Protein AF-A0A8J1ZD26-F1 (afdb_monomer)

Radius of gyration: 36.66 Å; Cα contacts (8 Å, |Δi|>4): 81; chains: 1; bounding box: 80×103×76 Å

Nearest PDB structures (foldseek):
  8rdw-assembly1_PO  TM=9.243E-01  e=5.155E-07  Psychrobacter urativorans
  6cfj-assembly1_1U  TM=9.362E-01  e=8.923E-07  Thermus thermophilus HB8
  4ce4-assembly1_U  TM=9.324E-01  e=1.384E-06  Sus scrofa domesticus
  7of7-assembly1_R  TM=9.489E-01  e=1.723E-06  Homo sapiens
  5hcr-assembly1_1U  TM=8.792E-01  e=8.923E-07  Thermus thermophilus HB8

Sequence (199 aa):
MASSWTSSLFRPATTAASMAVSARRTFSSAITGAANNEVASAMARCVPRISPFPSMKMATSTSSSSSSSLFHASSPRFLVLPREVVFSLVKGLQGMQNHCYGNAAPRAMKHLQFAYWSRMLRHRQFRTLWISRINPAAREYGVSFSRLILGMRRANIHLDRKMLATLIESEPVSFKAVVDETKR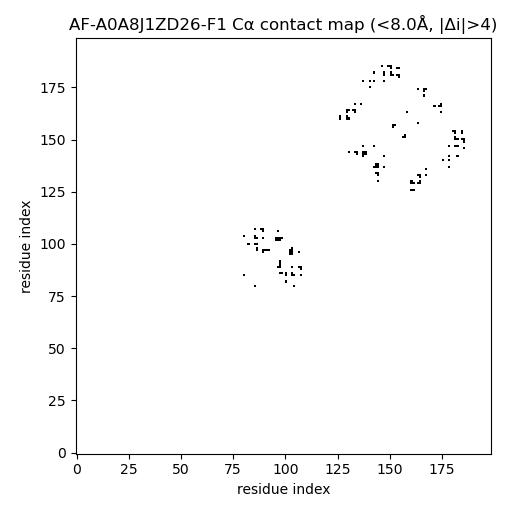LLYYPRGRVRKTSQF

Structure (mmCIF, N/CA/C/O backbone):
data_AF-A0A8J1ZD26-F1
#
_entry.id   AF-A0A8J1ZD26-F1
#
loop_
_atom_site.group_PDB
_atom_site.id
_atom_site.type_symbol
_atom_site.label_atom_id
_atom_site.label_alt_id
_atom_site.label_comp_id
_atom_site.label_asym_id
_atom_site.label_entity_id
_atom_site.label_seq_id
_atom_site.pdbx_PDB_ins_code
_atom_site.Cartn_x
_atom_site.Cartn_y
_atom_site.Cartn_z
_atom_site.occupancy
_atom_site.B_iso_or_equiv
_atom_site.auth_seq_id
_atom_site.auth_comp_id
_atom_site.auth_asym_id
_atom_site.auth_atom_id
_atom_site.pdbx_PDB_model_num
ATOM 1 N N . MET A 1 1 ? -30.536 69.053 43.143 1.00 39.41 1 MET A N 1
ATOM 2 C CA . MET A 1 1 ? -29.998 68.954 44.515 1.00 39.41 1 MET A CA 1
ATOM 3 C C . MET A 1 1 ? -28.720 68.140 44.450 1.00 39.41 1 MET A C 1
ATOM 5 O O . MET A 1 1 ? -28.796 67.051 43.909 1.00 39.41 1 MET A O 1
ATOM 9 N N . ALA A 1 2 ? -27.610 68.752 44.887 1.00 41.22 2 ALA A N 1
ATOM 10 C CA . ALA A 1 2 ? -26.341 68.191 45.380 1.00 41.22 2 ALA A CA 1
ATOM 11 C C . ALA A 1 2 ? -25.828 66.863 44.763 1.00 41.22 2 ALA A C 1
ATOM 13 O O . ALA A 1 2 ? -26.517 65.859 44.773 1.00 41.22 2 ALA A O 1
ATOM 14 N N . SER A 1 3 ? -24.589 66.717 44.307 1.00 43.28 3 SER A N 1
ATOM 15 C CA . SER A 1 3 ? -23.379 67.532 44.457 1.00 43.28 3 SER A CA 1
ATOM 16 C C . SER A 1 3 ? -22.231 66.716 43.850 1.00 43.28 3 SER A C 1
ATOM 18 O O . SER A 1 3 ? -22.166 65.535 44.168 1.00 43.28 3 SER A O 1
ATOM 20 N N . SER A 1 4 ? -21.396 67.376 43.026 1.00 39.12 4 SER A N 1
ATOM 21 C CA . SER A 1 4 ? -19.929 67.230 42.849 1.00 39.12 4 SER A CA 1
ATOM 22 C C . SER A 1 4 ? -19.337 65.804 42.697 1.00 39.12 4 SER A C 1
ATOM 24 O O . SER A 1 4 ? -19.808 64.829 43.246 1.00 39.12 4 SER A O 1
ATOM 26 N N . TRP A 1 5 ? -18.282 65.548 41.931 1.00 45.72 5 TRP A N 1
ATOM 27 C CA . TRP A 1 5 ? -16.960 66.150 42.039 1.00 45.72 5 TRP A CA 1
ATOM 28 C C . TRP A 1 5 ? -16.257 66.192 40.681 1.00 45.72 5 TRP A C 1
ATOM 30 O O . TRP A 1 5 ? -16.344 65.296 39.846 1.00 45.72 5 TRP A O 1
ATOM 40 N N . THR A 1 6 ? -15.578 67.313 40.512 1.00 54.88 6 THR A N 1
ATOM 41 C CA . THR A 1 6 ? -14.842 67.808 39.363 1.00 54.88 6 THR A CA 1
ATOM 42 C C . THR A 1 6 ? -13.482 67.141 39.192 1.00 54.88 6 THR A C 1
ATOM 44 O O . THR A 1 6 ? -12.777 66.850 40.154 1.00 54.88 6 THR A O 1
ATOM 47 N N . SER A 1 7 ? -13.102 67.017 37.926 1.00 45.44 7 SER A N 1
ATOM 48 C CA . SER A 1 7 ? -11.759 66.830 37.386 1.00 45.44 7 SER A CA 1
ATOM 49 C C . SER A 1 7 ? -10.672 67.661 38.083 1.00 45.44 7 SER A C 1
ATOM 51 O O . SER A 1 7 ? -10.865 68.845 38.337 1.00 45.44 7 SER A O 1
ATOM 53 N N . SER A 1 8 ? -9.474 67.101 38.248 1.00 43.66 8 SER A N 1
ATOM 54 C CA . SER A 1 8 ? -8.257 67.542 37.536 1.00 43.66 8 SER A CA 1
ATOM 55 C C . SER A 1 8 ? -6.993 67.027 38.226 1.00 43.66 8 SER A C 1
ATOM 57 O O . SER A 1 8 ? -6.942 66.944 39.447 1.00 43.66 8 SER A O 1
ATOM 59 N N . LEU A 1 9 ? -6.000 66.699 37.393 1.00 52.16 9 LEU A N 1
ATOM 60 C CA . LEU A 1 9 ? -4.541 66.874 37.528 1.00 52.16 9 LEU A CA 1
ATOM 61 C C . LEU A 1 9 ? -3.884 65.718 36.735 1.00 52.16 9 LEU A C 1
ATOM 63 O O . LEU A 1 9 ? -3.965 64.567 37.138 1.00 52.16 9 LEU A O 1
ATOM 67 N N . PHE A 1 10 ? -3.473 65.895 35.468 1.00 40.78 10 PHE A N 1
ATOM 68 C CA . PHE A 1 10 ? -2.218 66.553 35.034 1.00 40.78 10 PHE A CA 1
ATOM 69 C C . PHE A 1 10 ? -1.008 65.913 35.752 1.00 40.78 10 PHE A C 1
ATOM 71 O O . PHE A 1 10 ? -0.961 65.964 36.970 1.00 40.78 10 PHE A O 1
ATOM 78 N N .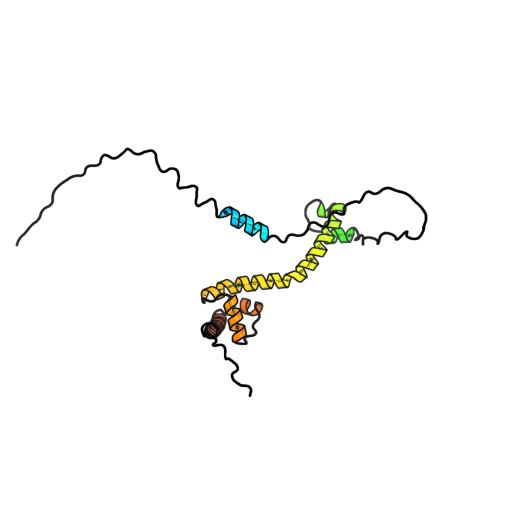 ARG A 1 11 ? 0.032 65.321 35.148 1.00 47.91 11 ARG A N 1
ATOM 79 C CA . ARG A 1 11 ? 0.531 65.090 33.773 1.00 47.91 11 ARG A CA 1
ATOM 80 C C . ARG A 1 11 ? 1.640 63.993 33.885 1.00 47.91 11 ARG A C 1
ATOM 82 O O . ARG A 1 11 ? 1.997 63.624 35.000 1.00 47.91 11 ARG A O 1
ATOM 89 N N . PRO A 1 12 ? 2.189 63.471 32.770 1.00 60.78 12 PRO A N 1
ATOM 90 C CA . PRO A 1 12 ? 3.102 62.324 32.721 1.00 60.78 12 PRO A CA 1
ATOM 91 C C . PRO A 1 12 ? 4.577 62.717 32.912 1.00 60.78 12 PRO A C 1
ATOM 93 O O . PRO A 1 12 ? 4.943 63.872 32.706 1.00 60.78 12 PRO A O 1
ATOM 96 N N . ALA A 1 13 ? 5.440 61.730 33.174 1.00 49.47 13 ALA A N 1
ATOM 97 C CA . ALA A 1 13 ? 6.868 61.822 32.877 1.00 49.47 13 ALA A CA 1
ATOM 98 C C . ALA A 1 13 ? 7.442 60.445 32.503 1.00 49.47 13 ALA A C 1
ATOM 100 O O . ALA A 1 13 ? 7.530 59.526 33.313 1.00 49.47 13 ALA A O 1
ATOM 101 N N . THR A 1 14 ? 7.839 60.325 31.241 1.00 51.88 14 THR A N 1
ATOM 102 C CA . THR A 1 14 ? 8.940 59.479 30.781 1.00 51.88 14 THR A CA 1
ATOM 103 C C . THR A 1 14 ? 10.228 59.825 31.538 1.00 51.88 14 THR A C 1
ATOM 105 O O . THR A 1 14 ? 10.438 61.001 31.834 1.00 51.88 14 THR A O 1
ATOM 108 N N . THR A 1 15 ? 11.110 58.841 31.766 1.00 48.75 15 THR A N 1
ATOM 109 C CA . THR A 1 15 ? 12.572 58.822 31.472 1.00 48.75 15 THR A CA 1
ATOM 110 C C . THR A 1 15 ? 13.340 57.964 32.496 1.00 48.75 15 THR A C 1
ATOM 112 O O . THR A 1 15 ? 13.061 58.019 33.684 1.00 48.75 15 THR A O 1
ATOM 115 N N . ALA A 1 16 ? 14.359 57.251 31.996 1.00 38.84 16 ALA A N 1
ATOM 116 C CA . ALA A 1 16 ? 15.482 56.608 32.699 1.00 38.84 16 ALA A CA 1
ATOM 117 C C . ALA A 1 16 ? 15.342 55.124 33.096 1.00 38.84 16 ALA A C 1
ATOM 119 O O . ALA A 1 16 ? 15.024 54.791 34.228 1.00 38.84 16 ALA A O 1
ATOM 120 N N . ALA A 1 17 ? 15.722 54.237 32.165 1.00 39.69 17 ALA A N 1
ATOM 121 C CA . ALA A 1 17 ? 16.675 53.147 32.431 1.00 39.69 17 ALA A CA 1
ATOM 122 C C . ALA A 1 17 ? 17.165 52.525 31.106 1.00 39.69 17 ALA A C 1
ATOM 124 O O . ALA A 1 17 ? 16.835 51.398 30.745 1.00 39.69 17 ALA A O 1
ATOM 125 N N . SER A 1 18 ? 17.966 53.293 30.363 1.00 39.62 18 SER A N 1
ATOM 126 C CA . SER A 1 18 ? 18.996 52.736 29.485 1.00 39.62 18 SER A CA 1
ATOM 127 C C . SER A 1 18 ? 20.212 52.469 30.366 1.00 39.62 18 SER A C 1
ATOM 129 O O . SER A 1 18 ? 20.766 53.432 30.883 1.00 39.62 18 SER A O 1
ATOM 131 N N . MET A 1 19 ? 20.553 51.196 30.594 1.00 43.72 19 MET A N 1
ATOM 132 C CA . MET A 1 19 ? 21.907 50.666 30.848 1.00 43.72 19 MET A CA 1
ATOM 133 C C . MET A 1 19 ? 21.814 49.228 31.382 1.00 43.72 19 MET A C 1
ATOM 135 O O . MET A 1 19 ? 21.685 49.011 32.579 1.00 43.72 19 MET A O 1
ATOM 139 N N . ALA A 1 20 ? 21.878 48.250 30.476 1.00 41.12 20 ALA A N 1
ATOM 140 C CA . ALA A 1 20 ? 22.551 46.957 30.674 1.00 41.12 20 ALA A CA 1
ATOM 141 C C . ALA A 1 20 ? 22.504 46.164 29.358 1.00 41.12 20 ALA A C 1
ATOM 143 O O . ALA A 1 20 ? 21.845 45.134 29.213 1.00 41.12 20 ALA A O 1
ATOM 144 N N . VAL A 1 21 ? 23.219 46.689 28.364 1.00 44.66 21 VAL A N 1
ATOM 145 C CA . VAL A 1 21 ? 23.805 45.862 27.310 1.00 44.66 21 VAL A CA 1
ATOM 146 C C . VAL A 1 21 ? 24.799 44.911 27.983 1.00 44.66 21 VAL A C 1
ATOM 148 O O . VAL A 1 21 ? 25.573 45.333 28.834 1.00 44.66 21 VAL A O 1
ATOM 151 N N . SER A 1 22 ? 24.796 43.654 27.536 1.00 45.12 22 SER A N 1
ATOM 152 C CA . SER A 1 22 ? 25.728 42.577 27.903 1.00 45.12 22 SER A CA 1
ATOM 153 C C . SER A 1 22 ? 25.348 41.737 29.129 1.00 45.12 22 SER A C 1
ATOM 155 O O . SER A 1 22 ? 25.905 41.898 30.204 1.00 45.12 22 SER A O 1
ATOM 157 N N . ALA A 1 23 ? 24.412 40.796 28.937 1.00 45.00 23 ALA A N 1
ATOM 158 C CA . ALA A 1 23 ? 24.532 39.398 29.394 1.00 45.00 23 ALA A CA 1
ATOM 159 C C . ALA A 1 23 ? 23.192 38.649 29.272 1.00 45.00 23 ALA A C 1
ATOM 161 O O . ALA A 1 23 ? 22.489 38.453 30.261 1.00 45.00 23 ALA A O 1
ATOM 162 N N . ARG A 1 24 ? 22.839 38.217 28.050 1.00 42.34 24 ARG A N 1
ATOM 163 C CA . ARG A 1 24 ? 22.064 36.977 27.785 1.00 42.34 24 ARG A CA 1
ATOM 164 C C . ARG A 1 24 ? 21.894 36.700 26.284 1.00 42.34 24 ARG A C 1
ATOM 166 O O . ARG A 1 24 ? 20.841 36.302 25.804 1.00 42.34 24 ARG A O 1
ATOM 173 N N . ARG A 1 25 ? 22.981 36.851 25.521 1.00 50.41 25 ARG A N 1
ATOM 174 C CA . ARG A 1 25 ? 23.164 36.152 24.238 1.00 50.41 25 ARG A CA 1
ATOM 175 C C . ARG A 1 25 ? 23.827 34.798 24.508 1.00 50.41 25 ARG A C 1
ATOM 177 O O . ARG A 1 25 ? 24.969 34.618 24.134 1.00 50.41 25 ARG A O 1
ATOM 184 N N . THR A 1 26 ? 23.142 33.873 25.179 1.00 49.94 26 THR A N 1
ATOM 185 C CA . THR A 1 26 ? 23.573 32.459 25.316 1.00 49.94 26 THR A CA 1
ATOM 186 C C . THR A 1 26 ? 22.430 31.567 25.828 1.00 49.94 26 THR A C 1
ATOM 188 O O . THR A 1 26 ? 22.622 30.755 26.719 1.00 49.94 26 THR A O 1
ATOM 191 N N . PHE A 1 27 ? 21.209 31.695 25.300 1.00 38.19 27 PHE A N 1
ATOM 192 C CA . PHE A 1 27 ? 20.152 30.701 25.586 1.00 38.19 27 PHE A CA 1
ATOM 193 C C . PHE A 1 27 ? 19.223 30.426 24.392 1.00 38.19 27 PHE A C 1
ATOM 195 O O . PHE A 1 27 ? 18.102 29.963 24.556 1.00 38.19 27 PHE A O 1
ATOM 202 N N . SER A 1 28 ? 19.704 30.698 23.171 1.00 40.34 28 SER A N 1
ATOM 203 C CA . SER A 1 28 ? 18.942 30.530 21.922 1.00 40.34 28 SER A CA 1
ATOM 204 C C . SER A 1 28 ? 19.579 29.544 20.926 1.00 40.34 28 SER A C 1
ATOM 206 O O . SER A 1 28 ? 19.233 29.564 19.749 1.00 40.34 28 SER A O 1
ATOM 208 N N . SER A 1 29 ? 20.498 28.673 21.358 1.00 40.34 29 SER A N 1
ATOM 209 C CA . SER A 1 29 ? 21.143 27.684 20.469 1.00 40.34 29 SER A CA 1
ATOM 210 C C . SER A 1 29 ? 21.094 26.230 20.959 1.00 40.34 29 SER A C 1
ATOM 212 O O . SER A 1 29 ? 21.614 25.354 20.276 1.00 40.34 29 SER A O 1
ATOM 214 N N . ALA A 1 30 ? 20.439 25.933 22.088 1.00 44.25 30 ALA A N 1
ATOM 215 C CA . ALA A 1 30 ? 20.473 24.594 22.693 1.00 44.25 30 ALA A CA 1
ATOM 216 C C . ALA A 1 30 ? 19.212 23.728 22.481 1.00 44.25 30 ALA A C 1
ATOM 218 O O . ALA A 1 30 ? 19.231 22.556 22.837 1.00 44.25 30 ALA A O 1
ATOM 219 N N . ILE A 1 31 ? 18.126 24.250 21.891 1.00 43.59 31 ILE A N 1
ATOM 220 C CA . ILE A 1 31 ? 16.856 23.494 21.753 1.00 43.59 31 ILE A CA 1
ATOM 221 C C . ILE A 1 31 ? 16.534 23.119 20.292 1.00 43.59 31 ILE A C 1
ATOM 223 O O . ILE A 1 31 ? 15.816 22.155 20.046 1.00 43.59 31 ILE A O 1
ATOM 227 N N . THR A 1 32 ? 17.159 23.760 19.300 1.00 47.78 32 THR A N 1
ATOM 228 C CA . THR A 1 32 ? 16.908 23.479 17.867 1.00 47.78 32 THR A CA 1
ATOM 229 C C . THR A 1 32 ? 17.956 22.562 17.213 1.00 47.78 32 THR A C 1
ATOM 231 O O . THR A 1 32 ? 17.955 22.396 15.997 1.00 47.78 32 THR A O 1
ATOM 234 N N . GLY A 1 33 ? 18.865 21.963 17.996 1.00 41.34 33 GLY A N 1
ATOM 235 C CA . GLY A 1 33 ? 19.955 21.110 17.488 1.00 41.34 33 GLY A CA 1
ATOM 236 C C . GLY A 1 33 ? 19.743 19.597 17.631 1.00 41.34 33 GLY A C 1
ATOM 237 O O . GLY A 1 33 ? 20.384 18.824 16.926 1.00 41.34 33 GLY A O 1
ATOM 238 N N . ALA A 1 34 ? 18.842 19.151 18.513 1.00 41.69 34 ALA A N 1
ATOM 239 C CA . ALA A 1 34 ? 18.699 17.726 18.838 1.00 41.69 34 ALA A CA 1
ATOM 240 C C . ALA A 1 34 ? 17.637 16.991 17.994 1.00 41.69 34 ALA A C 1
ATOM 242 O O . ALA A 1 34 ? 17.753 15.790 17.771 1.00 41.69 34 ALA A O 1
ATOM 243 N N . ALA A 1 35 ? 16.630 17.696 17.470 1.00 44.53 35 ALA A N 1
ATOM 244 C CA . ALA A 1 35 ? 15.483 17.058 16.813 1.00 44.53 35 ALA 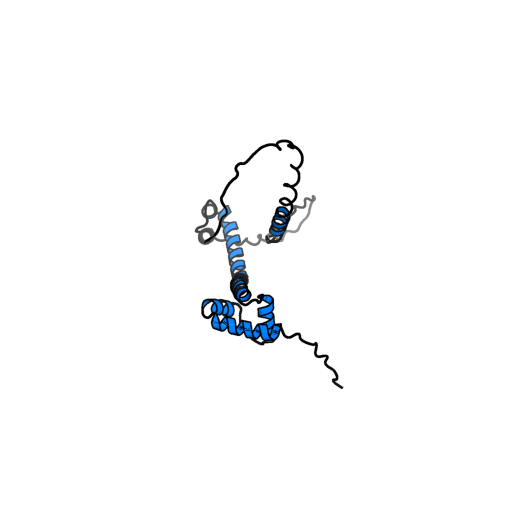A CA 1
ATOM 245 C C . ALA A 1 35 ? 15.727 16.646 15.345 1.00 44.53 35 ALA A C 1
ATOM 247 O O . ALA A 1 35 ? 15.038 15.769 14.831 1.00 44.53 35 ALA A O 1
ATOM 248 N N . ASN A 1 36 ? 16.721 17.222 14.659 1.00 52.56 36 ASN A N 1
ATOM 249 C CA . ASN A 1 36 ? 16.931 16.962 13.226 1.00 52.56 36 ASN A CA 1
ATOM 250 C C . ASN A 1 36 ? 17.804 15.724 12.951 1.00 52.56 36 ASN A C 1
ATOM 252 O O . ASN A 1 36 ? 17.671 15.087 11.904 1.00 52.56 36 ASN A O 1
ATOM 256 N N . ASN A 1 37 ? 18.641 15.322 13.910 1.00 53.47 37 ASN A N 1
ATOM 257 C CA . ASN A 1 37 ? 19.545 14.180 13.747 1.00 53.47 37 ASN A CA 1
ATOM 258 C C . ASN A 1 37 ? 18.837 12.835 13.991 1.00 53.47 37 ASN A C 1
ATOM 260 O O . ASN A 1 37 ? 19.206 11.823 13.392 1.00 53.47 37 ASN A O 1
ATOM 264 N N . GLU A 1 38 ? 17.773 12.816 14.800 1.00 49.22 38 GLU A N 1
ATOM 265 C CA . GLU A 1 38 ? 16.972 11.606 15.022 1.00 49.22 38 GLU A CA 1
ATOM 266 C C . GLU A 1 38 ? 16.047 11.288 13.846 1.00 49.22 38 GLU A C 1
ATOM 268 O O . GLU A 1 38 ? 15.920 10.123 13.474 1.00 49.22 38 GLU A O 1
ATOM 273 N N . VAL A 1 39 ? 15.468 12.302 13.193 1.00 52.62 39 VAL A N 1
ATOM 274 C CA . VAL A 1 39 ? 14.626 12.106 11.999 1.00 52.62 39 VAL A CA 1
ATOM 275 C C . VAL A 1 39 ? 15.476 11.660 10.802 1.00 52.62 39 VAL A C 1
ATOM 277 O O . VAL A 1 39 ? 15.076 10.745 10.079 1.00 52.62 39 VAL A O 1
ATOM 280 N N . ALA A 1 40 ? 16.694 12.198 10.647 1.00 49.16 40 ALA A N 1
ATOM 281 C CA . ALA A 1 40 ? 17.661 11.725 9.651 1.00 49.16 40 ALA A CA 1
ATOM 282 C C . ALA A 1 40 ? 18.119 10.272 9.921 1.00 49.16 40 ALA A C 1
ATOM 284 O O . ALA A 1 40 ? 18.180 9.450 9.003 1.00 49.16 40 ALA A O 1
ATOM 285 N N . SER A 1 41 ? 18.353 9.916 11.191 1.00 51.19 41 SER A N 1
ATOM 286 C CA . SER A 1 41 ? 18.708 8.552 11.623 1.00 51.19 41 SER A CA 1
ATOM 287 C C . SER A 1 41 ? 17.535 7.557 11.537 1.00 51.19 41 SER A C 1
ATOM 289 O O . SER A 1 41 ? 17.735 6.355 11.324 1.00 51.19 41 SER A O 1
ATOM 291 N N . ALA A 1 42 ? 16.293 8.025 11.671 1.00 51.03 42 ALA A N 1
ATOM 292 C CA . ALA A 1 42 ? 15.084 7.223 11.485 1.00 51.03 42 ALA A CA 1
ATOM 293 C C . ALA A 1 42 ? 14.771 6.995 9.995 1.00 51.03 42 ALA A C 1
ATOM 295 O O . ALA A 1 42 ? 14.411 5.882 9.609 1.00 51.03 42 ALA A O 1
ATOM 296 N N . MET A 1 43 ? 14.994 7.993 9.132 1.00 49.94 43 MET A N 1
ATOM 297 C CA . MET A 1 43 ? 14.858 7.842 7.676 1.00 49.94 43 MET A CA 1
ATOM 298 C C . MET A 1 43 ? 15.913 6.897 7.082 1.00 49.94 43 MET A C 1
ATOM 300 O O . MET A 1 43 ? 15.584 6.099 6.203 1.00 49.94 43 MET A O 1
ATOM 304 N N . ALA A 1 44 ? 17.137 6.879 7.622 1.00 47.25 44 ALA A N 1
ATOM 305 C CA . ALA A 1 44 ? 18.178 5.924 7.226 1.00 47.25 44 ALA A CA 1
ATOM 306 C C . ALA A 1 44 ? 17.835 4.453 7.557 1.00 47.25 44 ALA A C 1
ATOM 308 O O . ALA A 1 44 ? 18.405 3.535 6.965 1.00 47.25 44 ALA A O 1
ATOM 309 N N . ARG A 1 45 ? 16.884 4.211 8.472 1.00 50.00 45 ARG A N 1
ATOM 310 C CA . ARG A 1 45 ? 16.418 2.870 8.872 1.00 50.00 45 ARG A CA 1
ATOM 311 C C . ARG A 1 45 ? 15.191 2.373 8.096 1.00 50.00 45 ARG A C 1
ATOM 313 O O . ARG A 1 45 ? 14.876 1.190 8.181 1.00 50.00 45 ARG A O 1
ATOM 320 N N . CYS A 1 46 ? 14.540 3.235 7.310 1.00 45.34 46 CYS A N 1
ATOM 321 C CA . CYS A 1 46 ? 13.322 2.905 6.556 1.00 45.34 46 CYS A CA 1
ATOM 322 C C . CYS A 1 46 ? 13.533 2.744 5.041 1.00 45.34 46 CYS A C 1
ATOM 324 O O . CYS A 1 46 ? 12.595 2.369 4.335 1.00 45.34 46 CYS A O 1
ATOM 326 N N . VAL A 1 47 ? 14.742 2.976 4.522 1.00 44.34 47 VAL A N 1
ATOM 327 C CA . VAL A 1 47 ? 15.074 2.579 3.147 1.00 44.34 47 VAL A CA 1
ATOM 328 C C . VAL A 1 47 ? 15.266 1.060 3.142 1.00 44.34 47 VAL A C 1
ATOM 330 O O . VAL A 1 47 ? 16.084 0.565 3.921 1.00 44.34 47 VAL A O 1
ATOM 333 N N . PRO A 1 48 ? 14.559 0.282 2.298 1.00 45.06 48 PRO A N 1
ATOM 334 C CA . PRO A 1 48 ? 14.910 -1.118 2.119 1.00 45.06 48 PRO A CA 1
ATOM 335 C C . PRO A 1 48 ? 16.367 -1.161 1.658 1.00 45.06 48 PRO A C 1
ATOM 337 O O . PRO A 1 48 ? 16.689 -0.692 0.566 1.00 45.06 48 PRO A O 1
ATOM 340 N N . ARG A 1 49 ? 17.254 -1.685 2.512 1.00 42.25 49 ARG A N 1
ATOM 341 C CA . ARG A 1 49 ? 18.645 -1.976 2.169 1.00 42.25 49 ARG A CA 1
ATOM 342 C C . ARG A 1 49 ? 18.613 -3.069 1.105 1.00 42.25 49 ARG A C 1
ATOM 344 O O . ARG A 1 49 ? 18.684 -4.252 1.417 1.00 42.25 49 ARG A O 1
ATOM 351 N N . ILE A 1 50 ? 18.432 -2.668 -0.149 1.00 45.28 50 ILE A N 1
ATOM 352 C CA . ILE A 1 50 ? 18.729 -3.500 -1.306 1.00 45.28 50 ILE A CA 1
ATOM 353 C C . ILE A 1 50 ? 20.219 -3.775 -1.162 1.00 45.28 50 ILE A C 1
ATOM 355 O O . ILE A 1 50 ? 21.036 -2.863 -1.292 1.00 45.28 50 ILE A O 1
ATOM 359 N N . SER A 1 51 ? 20.559 -4.997 -0.766 1.00 42.00 51 SER A N 1
ATOM 360 C CA . SER A 1 51 ? 21.940 -5.443 -0.737 1.00 42.00 51 SER A CA 1
ATOM 361 C C . SER A 1 51 ? 22.549 -5.143 -2.109 1.00 42.00 51 SER A C 1
ATOM 363 O O . SER A 1 51 ? 21.950 -5.513 -3.126 1.00 42.00 51 SER A O 1
ATOM 365 N N . PRO A 1 52 ? 23.703 -4.457 -2.193 1.00 51.28 52 PRO A N 1
ATOM 366 C CA . PRO A 1 52 ? 24.468 -4.511 -3.424 1.00 51.28 52 PRO A CA 1
ATOM 367 C C . PRO A 1 52 ? 24.731 -5.992 -3.703 1.00 51.28 52 PRO A C 1
ATOM 369 O O . PRO A 1 52 ? 25.080 -6.748 -2.791 1.00 51.28 52 PRO A O 1
ATOM 372 N N . PHE A 1 53 ? 24.471 -6.413 -4.942 1.00 55.75 53 PHE A N 1
ATOM 373 C CA . PHE A 1 53 ? 24.814 -7.750 -5.415 1.00 55.75 53 PHE A CA 1
ATOM 374 C C . PHE A 1 53 ? 26.236 -8.100 -4.948 1.00 55.75 53 PHE A C 1
ATOM 376 O O . PHE A 1 53 ? 27.107 -7.224 -4.993 1.00 55.75 53 PHE A O 1
ATOM 383 N N . PRO A 1 54 ? 26.485 -9.332 -4.471 1.00 40.34 54 PRO A N 1
ATOM 384 C CA . PRO A 1 54 ? 27.807 -9.709 -3.998 1.00 40.34 54 PRO A CA 1
ATOM 385 C C . PRO A 1 54 ? 28.827 -9.492 -5.121 1.00 40.34 54 PRO A C 1
ATOM 387 O O . PRO A 1 54 ? 28.732 -10.094 -6.188 1.00 40.34 54 PRO A O 1
ATOM 390 N N . SER A 1 55 ? 29.787 -8.599 -4.873 1.00 38.06 55 SER A N 1
ATOM 391 C CA . SER A 1 55 ? 30.970 -8.434 -5.714 1.00 38.06 55 SER A CA 1
ATOM 392 C C . SER A 1 55 ? 31.751 -9.747 -5.675 1.00 38.06 55 SER A C 1
ATOM 394 O O . SER A 1 55 ? 32.239 -10.146 -4.613 1.00 38.06 55 SER A O 1
ATOM 396 N N . MET A 1 56 ? 31.806 -10.451 -6.809 1.00 37.78 56 MET A N 1
ATOM 397 C CA . MET A 1 56 ? 32.656 -11.627 -6.987 1.00 37.78 56 MET A CA 1
ATOM 398 C C . MET A 1 56 ? 34.105 -11.208 -6.739 1.00 37.78 56 MET A C 1
ATOM 400 O O . MET A 1 56 ? 34.713 -10.509 -7.546 1.00 37.78 56 MET A O 1
ATOM 404 N N . LYS A 1 57 ? 34.660 -11.634 -5.603 1.00 41.97 57 LYS A N 1
ATOM 405 C CA . LYS A 1 57 ? 36.093 -11.541 -5.334 1.00 41.97 57 LYS A CA 1
ATOM 406 C C . LYS A 1 57 ? 36.805 -12.492 -6.296 1.00 41.97 57 LYS A C 1
ATOM 408 O O . LYS A 1 57 ? 36.609 -13.700 -6.213 1.00 41.97 57 LYS A O 1
ATOM 413 N N . MET A 1 58 ? 37.611 -11.947 -7.204 1.00 36.34 58 MET A N 1
ATOM 414 C CA . MET A 1 58 ? 38.553 -12.733 -7.999 1.00 36.34 58 MET A CA 1
ATOM 415 C C . MET A 1 58 ? 39.650 -13.235 -7.057 1.00 36.34 58 MET A C 1
ATOM 417 O O . MET A 1 58 ? 40.415 -12.437 -6.518 1.00 36.34 58 MET A O 1
ATOM 421 N N . ALA A 1 59 ? 39.701 -14.543 -6.814 1.00 40.75 59 ALA A N 1
ATOM 422 C CA . ALA A 1 59 ? 40.830 -15.169 -6.143 1.00 40.75 59 ALA A CA 1
ATOM 423 C C . ALA A 1 59 ? 41.951 -15.376 -7.171 1.00 40.75 59 ALA A C 1
ATOM 425 O O . ALA A 1 59 ? 41.771 -16.088 -8.156 1.00 40.75 59 ALA A O 1
ATOM 426 N N . THR A 1 60 ? 43.099 -14.739 -6.955 1.00 43.44 60 THR A N 1
ATOM 427 C CA . THR A 1 60 ? 44.337 -15.045 -7.676 1.00 43.44 60 THR A CA 1
ATOM 428 C C . THR A 1 60 ? 45.092 -16.138 -6.931 1.00 43.44 60 THR A C 1
ATOM 430 O O . THR A 1 60 ? 45.569 -15.908 -5.821 1.00 43.44 60 THR A O 1
ATOM 433 N N . SER A 1 61 ? 45.243 -17.301 -7.561 1.00 37.47 61 SER A N 1
ATOM 434 C CA . SER A 1 61 ? 46.245 -18.304 -7.198 1.00 37.47 61 SER A CA 1
ATOM 435 C C . SER A 1 61 ? 46.786 -18.977 -8.464 1.00 37.47 61 SER A C 1
ATOM 437 O O . SER A 1 61 ? 46.055 -19.668 -9.170 1.00 37.47 61 SER A O 1
ATOM 439 N N . THR A 1 62 ? 48.070 -18.754 -8.739 1.00 44.16 62 THR A N 1
ATOM 440 C CA . THR A 1 62 ? 48.999 -19.613 -9.501 1.00 44.16 62 THR A CA 1
ATOM 441 C C . THR A 1 62 ? 49.055 -21.004 -8.828 1.00 44.16 62 THR A C 1
ATOM 443 O O . THR A 1 62 ? 49.025 -21.062 -7.606 1.00 44.16 62 THR A O 1
ATOM 446 N N . SER A 1 63 ? 49.107 -22.174 -9.481 1.00 43.22 63 SER A N 1
ATOM 447 C CA . SER A 1 63 ? 49.892 -22.610 -10.650 1.00 43.22 63 SER A CA 1
ATOM 448 C C . SER A 1 63 ? 49.430 -24.001 -11.181 1.00 43.22 63 SER A C 1
ATOM 450 O O . SER A 1 63 ? 48.875 -24.785 -10.420 1.00 43.22 63 SER A O 1
ATOM 452 N N . SER A 1 64 ? 49.650 -24.231 -12.493 1.00 44.75 64 SER A N 1
ATOM 453 C CA . SER A 1 64 ? 49.902 -25.465 -13.306 1.00 44.75 64 SER A CA 1
ATOM 454 C C . SER A 1 64 ? 49.661 -26.882 -12.742 1.00 44.75 64 SER A C 1
ATOM 456 O O . SER A 1 64 ? 50.019 -27.141 -11.605 1.00 44.75 64 SER A O 1
ATOM 458 N N . SER A 1 65 ? 49.305 -27.950 -13.473 1.00 43.38 65 SER A N 1
ATOM 459 C CA . SER A 1 65 ? 48.841 -28.267 -14.842 1.00 43.38 65 SER A CA 1
ATOM 460 C C . SER A 1 65 ? 48.599 -29.795 -14.864 1.00 43.38 65 SER A C 1
ATOM 462 O O . SER A 1 65 ? 49.462 -30.514 -14.365 1.00 43.38 65 SER A O 1
ATOM 464 N N . SER A 1 66 ? 47.506 -30.297 -15.467 1.00 39.50 66 SER A N 1
ATOM 465 C CA . SER A 1 66 ? 47.453 -31.461 -16.398 1.00 39.50 66 SER A CA 1
ATOM 466 C C . SER A 1 66 ? 46.070 -32.138 -16.465 1.00 39.50 66 SER A C 1
ATOM 468 O O . SER A 1 66 ? 45.612 -32.762 -15.517 1.00 39.50 66 SER A O 1
ATOM 470 N N . SER A 1 67 ? 45.485 -32.054 -17.664 1.00 41.44 67 SER A N 1
ATOM 471 C CA . SER A 1 67 ? 44.635 -33.044 -18.348 1.00 41.44 67 SER A CA 1
ATOM 472 C C . SER A 1 67 ? 43.312 -33.505 -17.723 1.00 41.44 67 SER A C 1
ATOM 474 O O . SER A 1 67 ? 43.243 -34.469 -16.972 1.00 41.44 67 SER A O 1
ATOM 476 N N . SER A 1 68 ? 42.212 -32.943 -18.227 1.00 43.22 68 SER A N 1
ATOM 477 C CA . SER A 1 68 ? 41.087 -33.745 -18.738 1.00 43.22 68 SER A CA 1
ATOM 478 C C . SER A 1 68 ? 40.175 -32.868 -19.595 1.00 43.22 68 SER A C 1
ATOM 480 O O . SER A 1 68 ? 39.418 -32.021 -19.125 1.00 43.22 68 SER A O 1
ATOM 482 N N . SER A 1 69 ? 40.270 -33.070 -20.906 1.00 49.66 69 SER A N 1
ATOM 483 C CA . SER A 1 69 ? 39.191 -32.778 -21.838 1.00 49.66 69 SER A CA 1
ATOM 484 C C . SER A 1 69 ? 37.924 -33.467 -21.337 1.00 49.66 69 SER A C 1
ATOM 486 O O . SER A 1 69 ? 37.948 -34.687 -21.222 1.00 49.66 69 SER A O 1
ATOM 488 N N . LEU A 1 70 ? 36.873 -32.702 -21.023 1.00 42.50 70 LEU A N 1
ATOM 489 C CA . LEU A 1 70 ? 35.451 -33.054 -21.195 1.00 42.50 70 LEU A CA 1
ATOM 490 C C . LEU A 1 70 ? 34.510 -32.043 -20.511 1.00 42.50 70 LEU A C 1
ATOM 492 O O . LEU A 1 70 ? 33.532 -32.446 -19.918 1.00 42.50 70 LEU A O 1
ATOM 496 N N . PHE A 1 71 ? 34.723 -30.728 -20.622 1.00 42.66 71 PHE A N 1
ATOM 497 C CA . PHE A 1 71 ? 33.630 -29.763 -20.410 1.00 42.66 71 PHE A CA 1
ATOM 498 C C . PHE A 1 71 ? 33.869 -28.494 -21.239 1.00 42.66 71 PHE A C 1
ATOM 500 O O . PHE A 1 71 ? 34.077 -27.414 -20.700 1.00 42.66 71 PHE A O 1
ATOM 507 N N . HIS A 1 72 ? 33.722 -28.579 -22.568 1.00 52.56 72 HIS A N 1
ATOM 508 C CA . HIS A 1 72 ? 33.109 -27.453 -23.288 1.00 52.56 72 HIS A CA 1
ATOM 509 C C . HIS A 1 72 ? 31.612 -27.467 -22.952 1.00 52.56 72 HIS A C 1
ATOM 511 O O . HIS A 1 72 ? 30.756 -27.680 -23.808 1.00 52.56 72 HIS A O 1
ATOM 517 N N . ALA A 1 73 ? 31.291 -27.288 -21.668 1.00 50.56 73 ALA A N 1
ATOM 518 C CA . ALA A 1 73 ? 29.975 -26.837 -21.284 1.00 50.56 73 ALA A CA 1
ATOM 519 C C . ALA A 1 73 ? 29.873 -25.454 -21.914 1.00 50.56 73 ALA A C 1
ATOM 521 O O . ALA A 1 73 ? 30.490 -24.495 -21.448 1.00 50.56 73 ALA A O 1
ATOM 522 N N . SER A 1 74 ? 29.189 -25.381 -23.053 1.00 49.72 74 SER A N 1
ATOM 523 C CA . SER A 1 74 ? 28.758 -24.123 -23.631 1.00 49.72 74 SER A CA 1
ATOM 524 C C . SER A 1 74 ? 28.080 -23.400 -22.479 1.00 49.72 74 SER A C 1
ATOM 526 O O . SER A 1 74 ? 27.043 -23.870 -22.007 1.00 49.72 74 SER A O 1
ATOM 528 N N . SER A 1 75 ? 28.736 -22.354 -21.955 1.00 54.78 75 SER A N 1
ATOM 529 C CA . SER A 1 75 ? 28.215 -21.536 -20.859 1.00 54.78 75 SER A CA 1
ATOM 530 C C . SER A 1 75 ? 26.730 -21.343 -21.135 1.00 54.78 75 SER A C 1
ATOM 532 O O . SER A 1 75 ? 26.423 -20.983 -22.282 1.00 54.78 75 SER A O 1
ATOM 534 N N . PRO A 1 76 ? 25.825 -21.721 -20.201 1.00 54.84 76 PRO A N 1
ATOM 535 C CA . PRO A 1 76 ? 24.401 -21.814 -20.491 1.00 54.84 76 PRO A CA 1
ATOM 536 C C . PRO A 1 76 ? 24.047 -20.519 -21.177 1.00 54.84 76 PRO A C 1
ATOM 538 O O . PRO A 1 76 ? 24.315 -19.468 -20.594 1.00 54.84 76 PRO A O 1
ATOM 541 N N . ARG A 1 77 ? 23.613 -20.602 -22.447 1.00 52.84 77 ARG A N 1
ATOM 542 C CA . ARG A 1 77 ? 23.358 -19.420 -23.271 1.00 52.84 77 ARG A CA 1
ATOM 543 C C . ARG A 1 77 ? 22.486 -18.539 -22.403 1.00 52.84 77 ARG A C 1
ATOM 545 O O . ARG A 1 77 ? 21.317 -18.870 -22.202 1.00 52.84 77 ARG A O 1
ATOM 552 N N . PHE A 1 78 ? 23.080 -17.495 -21.817 1.00 57.47 78 PHE A N 1
ATOM 553 C CA . PHE A 1 78 ? 22.347 -16.470 -21.096 1.00 57.47 78 PHE A CA 1
ATOM 554 C C . PHE A 1 78 ? 21.241 -16.147 -22.070 1.00 57.47 78 PHE A C 1
ATOM 556 O O . PHE A 1 78 ? 21.595 -15.865 -23.209 1.00 57.47 78 PHE A O 1
ATOM 563 N N . LEU A 1 79 ? 19.970 -16.375 -21.726 1.00 58.56 79 LEU A N 1
ATOM 564 C CA . LEU A 1 79 ? 18.881 -16.248 -22.690 1.00 58.56 79 LEU A CA 1
ATOM 565 C C . LEU A 1 79 ? 18.990 -14.842 -23.282 1.00 58.56 79 LEU A C 1
ATOM 567 O O . LEU A 1 79 ? 18.607 -13.862 -22.640 1.00 58.56 79 LEU A O 1
ATOM 571 N N . VAL A 1 80 ? 19.638 -14.737 -24.445 1.00 71.69 80 VAL A N 1
ATOM 572 C CA . VAL A 1 80 ? 19.946 -13.464 -25.071 1.00 71.69 80 VAL A CA 1
ATOM 573 C C . VAL A 1 80 ? 18.616 -13.095 -25.666 1.00 71.69 80 VAL A C 1
ATOM 575 O O . VAL A 1 80 ? 18.206 -13.653 -26.682 1.00 71.69 80 VAL A O 1
ATOM 578 N N . LEU A 1 81 ? 17.884 -12.247 -24.946 1.00 81.12 81 LEU A N 1
ATOM 579 C CA . LEU A 1 81 ? 16.608 -11.754 -25.424 1.00 81.12 81 LEU A CA 1
ATOM 580 C C . LEU A 1 81 ? 16.848 -11.154 -26.812 1.00 81.12 81 LEU A C 1
ATOM 582 O O . LEU A 1 81 ? 17.785 -10.366 -26.974 1.00 81.12 81 LEU A O 1
ATOM 586 N N . PRO A 1 82 ? 16.045 -11.527 -27.818 1.00 90.81 82 PRO A N 1
ATOM 587 C CA . PRO A 1 82 ? 16.234 -10.992 -29.151 1.00 90.81 82 PRO A CA 1
ATOM 588 C C . PRO A 1 82 ? 16.107 -9.469 -29.106 1.00 90.81 82 PRO A C 1
ATOM 590 O O . PRO A 1 82 ? 15.290 -8.913 -28.364 1.00 90.81 82 PRO A O 1
ATOM 593 N N . ARG A 1 83 ? 16.942 -8.790 -29.898 1.00 92.00 83 ARG A N 1
ATOM 594 C CA . ARG A 1 83 ? 17.084 -7.326 -29.906 1.00 92.00 83 ARG A CA 1
ATOM 595 C C . ARG A 1 83 ? 15.736 -6.608 -29.998 1.00 92.00 83 ARG A C 1
ATOM 597 O O . ARG A 1 83 ? 15.500 -5.649 -29.270 1.00 92.00 83 ARG A O 1
ATOM 604 N N . GLU A 1 84 ? 14.848 -7.106 -30.847 1.00 94.56 84 GLU A N 1
ATOM 605 C CA . GLU A 1 84 ? 13.498 -6.575 -31.049 1.00 94.56 84 GLU A CA 1
ATOM 606 C C . GLU A 1 84 ? 12.643 -6.645 -29.777 1.00 94.56 84 GLU A C 1
ATOM 608 O O . GLU A 1 84 ? 11.984 -5.669 -29.421 1.00 94.56 84 GLU A O 1
ATOM 613 N N . VAL A 1 85 ? 12.714 -7.757 -29.038 1.00 94.19 85 VAL A N 1
ATOM 614 C CA . VAL A 1 85 ? 12.004 -7.933 -27.761 1.00 94.19 85 VAL A CA 1
ATOM 615 C C . VAL A 1 85 ? 12.585 -7.021 -26.685 1.00 94.19 85 VAL A C 1
ATOM 617 O O . VAL A 1 85 ? 11.845 -6.444 -25.894 1.00 94.19 85 VAL A O 1
ATOM 620 N N . VAL A 1 86 ? 13.903 -6.826 -26.656 1.00 94.75 86 VAL A N 1
ATOM 621 C CA . VAL A 1 86 ? 14.520 -5.890 -25.704 1.00 94.75 86 VAL A CA 1
ATOM 622 C C . VAL A 1 86 ? 14.036 -4.461 -25.954 1.00 94.75 86 VAL A C 1
ATOM 624 O O . VAL A 1 86 ? 13.623 -3.784 -25.012 1.00 94.75 86 VAL A O 1
ATOM 627 N N . PHE A 1 87 ? 14.028 -4.003 -27.207 1.00 95.56 87 PHE A N 1
ATOM 628 C CA . PHE A 1 87 ? 13.546 -2.659 -27.528 1.00 95.56 87 PHE A CA 1
ATOM 629 C C . PHE A 1 87 ? 12.031 -2.508 -27.360 1.00 95.56 87 PHE A C 1
ATOM 631 O O . PHE A 1 87 ? 11.586 -1.422 -26.990 1.00 95.56 87 PHE A O 1
ATOM 638 N N . SER A 1 88 ? 11.235 -3.567 -27.546 1.00 95.75 88 SER A N 1
ATOM 639 C CA . SER A 1 88 ? 9.794 -3.514 -27.268 1.00 95.75 88 SER A CA 1
ATOM 640 C C . SER A 1 88 ? 9.503 -3.373 -25.770 1.00 95.75 88 SER A C 1
ATOM 642 O O . SER A 1 88 ? 8.671 -2.551 -25.388 1.00 95.75 88 SER A O 1
ATOM 644 N N . LEU A 1 89 ? 10.242 -4.090 -24.914 1.00 94.88 89 LEU A N 1
ATOM 645 C CA . LEU A 1 89 ? 10.126 -4.006 -23.452 1.00 94.88 89 LEU A CA 1
ATOM 646 C C . LEU A 1 89 ? 10.571 -2.652 -22.889 1.00 94.88 89 LEU A C 1
ATOM 648 O O . LEU A 1 89 ? 10.086 -2.218 -21.846 1.00 94.88 89 LEU A O 1
ATOM 652 N N . VAL A 1 90 ? 11.526 -2.011 -23.557 1.00 96.31 90 VAL A N 1
ATOM 653 C CA . VAL A 1 90 ? 12.150 -0.757 -23.116 1.00 96.31 90 VAL A CA 1
ATOM 654 C C . VAL A 1 90 ? 11.552 0.469 -23.825 1.00 96.31 90 VAL A C 1
ATOM 656 O O . VAL A 1 90 ? 11.915 1.617 -23.547 1.00 96.31 90 VAL A O 1
ATOM 659 N N . LYS A 1 91 ? 10.577 0.252 -24.711 1.00 94.50 91 LYS A N 1
ATOM 660 C CA . LYS A 1 91 ? 9.870 1.318 -25.418 1.00 94.50 91 LYS A CA 1
ATOM 661 C C . LYS A 1 91 ? 9.240 2.288 -24.411 1.00 94.50 91 LYS A C 1
ATOM 663 O O . LYS A 1 91 ? 8.462 1.891 -23.550 1.00 94.50 91 LYS A O 1
ATOM 668 N N . GLY A 1 92 ? 9.598 3.569 -24.518 1.00 94.50 92 GLY A N 1
ATOM 669 C CA . GLY A 1 92 ? 9.130 4.634 -23.622 1.00 94.50 92 GLY A CA 1
ATOM 670 C C . GLY A 1 92 ? 10.070 4.980 -22.461 1.00 94.50 92 GLY A C 1
ATOM 671 O O . GLY A 1 92 ? 9.838 5.983 -21.785 1.00 94.50 92 GLY A O 1
ATOM 672 N N . LEU A 1 93 ? 11.158 4.225 -22.243 1.00 95.00 93 LEU A N 1
ATOM 673 C CA . LEU A 1 93 ? 12.246 4.716 -21.391 1.00 95.00 93 LEU A CA 1
ATOM 674 C C . LEU A 1 93 ? 12.936 5.916 -22.043 1.00 95.00 93 LEU A C 1
ATOM 676 O O . LEU A 1 93 ? 12.855 6.103 -23.251 1.00 95.00 93 LEU A O 1
ATOM 680 N N . GLN A 1 94 ? 13.604 6.730 -21.233 1.00 94.06 94 GLN A N 1
ATOM 681 C CA . GLN A 1 94 ? 14.243 7.969 -21.673 1.00 94.06 94 GLN A CA 1
ATOM 682 C C . GLN A 1 94 ? 15.759 7.788 -21.855 1.00 94.06 94 GLN A C 1
ATOM 684 O O . GLN A 1 94 ? 16.387 6.953 -21.192 1.00 94.06 94 GLN A O 1
ATOM 689 N N . GLY A 1 95 ? 16.352 8.598 -22.735 1.00 94.75 95 GLY A N 1
ATOM 690 C CA . GLY A 1 95 ? 17.794 8.617 -23.002 1.00 94.75 95 GLY A CA 1
ATOM 691 C C . GLY A 1 95 ? 18.326 7.323 -23.628 1.00 94.75 95 GLY A C 1
ATOM 692 O O . GLY A 1 95 ? 17.607 6.587 -24.290 1.00 94.75 95 GLY A O 1
ATOM 693 N N . MET A 1 96 ? 19.597 6.997 -23.380 1.00 94.31 96 MET A N 1
ATOM 694 C CA . MET A 1 96 ? 20.295 5.878 -24.043 1.00 94.31 96 MET A CA 1
ATOM 695 C C . MET A 1 96 ? 19.721 4.484 -23.735 1.00 94.31 96 MET A C 1
ATOM 697 O O . MET A 1 96 ? 20.111 3.504 -24.364 1.00 94.31 96 MET A O 1
ATOM 701 N N . GLN A 1 97 ? 18.807 4.369 -22.769 1.00 93.31 97 GLN A N 1
ATOM 702 C CA . GLN A 1 97 ? 18.208 3.096 -22.365 1.00 93.31 97 GLN A CA 1
ATOM 703 C C . GLN A 1 97 ? 17.283 2.529 -23.446 1.00 93.31 97 GLN A C 1
ATOM 705 O O . GLN A 1 97 ? 17.172 1.316 -23.544 1.00 93.31 97 GLN A O 1
ATOM 710 N N . ASN A 1 98 ? 16.661 3.378 -24.269 1.00 92.25 98 ASN A N 1
ATOM 711 C CA . ASN A 1 98 ? 15.774 2.960 -25.360 1.00 92.25 98 ASN A CA 1
ATOM 712 C C . ASN A 1 98 ? 16.456 2.922 -26.740 1.00 92.25 98 ASN A C 1
ATOM 714 O O . ASN A 1 98 ? 15.825 2.508 -27.708 1.00 92.25 98 ASN A O 1
ATOM 718 N N . HIS A 1 99 ? 17.725 3.340 -26.825 1.00 90.94 99 HIS A N 1
ATOM 719 C CA . HIS A 1 99 ? 18.451 3.510 -28.086 1.00 90.94 99 HIS A CA 1
ATOM 720 C C . HIS A 1 99 ? 19.661 2.569 -28.192 1.00 90.94 99 HIS A C 1
ATOM 722 O O . HIS A 1 99 ? 19.900 1.960 -29.234 1.00 90.94 99 HIS A O 1
ATOM 728 N N . CYS A 1 100 ? 20.399 2.377 -27.094 1.00 94.69 100 CYS A N 1
ATOM 729 C CA . CYS A 1 100 ? 21.603 1.551 -27.062 1.00 94.69 100 CYS A CA 1
ATOM 730 C C . CYS A 1 100 ? 21.303 0.173 -26.456 1.00 94.69 100 CYS A C 1
ATOM 732 O O . CYS A 1 100 ? 20.933 0.074 -25.286 1.00 94.69 100 CYS A O 1
ATOM 734 N N . TYR A 1 101 ? 21.529 -0.905 -27.217 1.00 92.69 101 TYR A N 1
ATOM 735 C CA . TYR A 1 101 ? 21.227 -2.278 -26.780 1.00 92.69 101 TYR A CA 1
ATOM 736 C C . TYR A 1 101 ? 21.950 -2.675 -25.481 1.00 92.69 101 TYR A C 1
ATOM 738 O O . TYR A 1 101 ? 21.338 -3.282 -24.603 1.00 92.69 101 TYR A O 1
ATOM 746 N N . GLY A 1 102 ? 23.213 -2.262 -25.316 1.00 92.19 102 GLY A N 1
ATOM 747 C CA . GLY A 1 102 ? 23.993 -2.527 -24.100 1.00 92.19 102 GLY A CA 1
ATOM 748 C C . GLY A 1 102 ? 23.356 -1.961 -22.826 1.00 92.19 102 GLY A C 1
ATOM 749 O O . GLY A 1 102 ? 23.438 -2.584 -21.773 1.00 92.19 102 GLY A O 1
ATOM 750 N N . ASN A 1 103 ? 22.639 -0.837 -22.933 1.00 93.81 103 ASN A N 1
ATOM 751 C CA . ASN A 1 103 ? 21.909 -0.239 -21.813 1.00 93.81 103 ASN A CA 1
ATOM 752 C C . ASN A 1 103 ? 20.480 -0.793 -21.715 1.00 93.81 103 ASN A C 1
ATOM 754 O O . ASN A 1 103 ? 19.954 -0.957 -20.613 1.00 93.81 103 ASN A O 1
ATOM 758 N N . ALA A 1 104 ? 19.857 -1.095 -22.856 1.00 95.38 104 ALA A N 1
ATOM 759 C CA . ALA A 1 104 ? 18.493 -1.603 -22.937 1.00 95.38 104 ALA A CA 1
ATOM 760 C C . ALA A 1 104 ? 18.358 -3.007 -22.326 1.00 95.38 104 ALA A C 1
ATOM 762 O O . ALA A 1 104 ? 17.444 -3.246 -21.541 1.00 95.38 104 ALA A O 1
ATOM 763 N N . ALA A 1 105 ? 19.283 -3.925 -22.620 1.00 92.31 105 ALA A N 1
ATOM 764 C CA . ALA A 1 105 ? 19.228 -5.313 -22.157 1.00 92.31 105 ALA A CA 1
ATOM 765 C C . ALA A 1 105 ? 19.195 -5.468 -20.616 1.00 92.31 105 A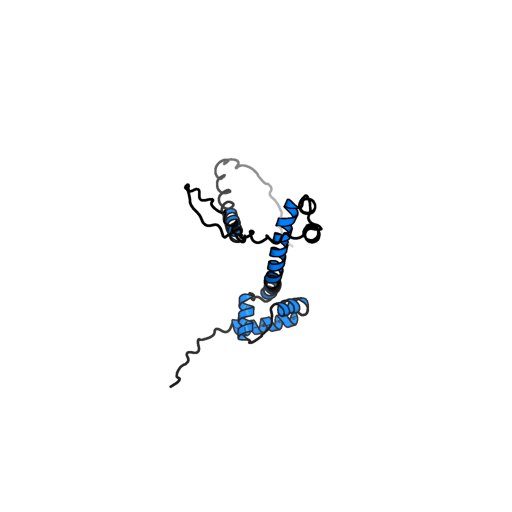LA A C 1
ATOM 767 O O . ALA A 1 105 ? 18.233 -6.051 -20.102 1.00 92.31 105 ALA A O 1
ATOM 768 N N . PRO A 1 106 ? 20.149 -4.916 -19.835 1.00 92.62 106 PRO A N 1
ATOM 769 C CA . PRO A 1 106 ? 20.099 -5.009 -18.373 1.00 92.62 106 PRO A CA 1
ATOM 770 C C . PRO A 1 106 ? 18.888 -4.267 -17.796 1.00 92.62 106 PRO A C 1
ATOM 772 O O . PRO A 1 106 ? 18.325 -4.665 -16.771 1.00 92.62 106 PRO A O 1
ATOM 775 N N . ARG A 1 107 ? 18.443 -3.198 -18.465 1.00 95.31 107 ARG A N 1
ATOM 776 C CA . ARG A 1 107 ? 17.280 -2.426 -18.041 1.00 95.31 107 ARG A CA 1
ATOM 777 C C . ARG A 1 107 ? 15.982 -3.212 -18.229 1.00 95.31 107 ARG A C 1
ATOM 779 O O . ARG A 1 107 ? 15.185 -3.262 -17.293 1.00 95.31 107 ARG A O 1
ATOM 786 N N . ALA A 1 108 ? 15.808 -3.882 -19.366 1.00 94.38 108 ALA A N 1
ATOM 787 C CA . ALA A 1 108 ? 14.693 -4.787 -19.637 1.00 94.38 108 ALA A CA 1
ATOM 788 C C . ALA A 1 108 ? 14.608 -5.891 -18.573 1.00 94.38 108 ALA A C 1
ATOM 790 O O . ALA A 1 108 ? 13.557 -6.083 -17.962 1.00 94.38 108 ALA A O 1
ATOM 791 N N . MET A 1 109 ? 15.733 -6.549 -18.270 1.00 93.62 109 MET A N 1
ATOM 792 C CA . MET A 1 109 ? 15.798 -7.583 -17.230 1.00 93.62 109 MET A CA 1
ATOM 793 C C . MET A 1 109 ? 15.367 -7.045 -15.858 1.00 93.62 109 MET A C 1
ATOM 795 O O . MET A 1 109 ? 14.535 -7.654 -15.183 1.00 93.62 109 MET A O 1
ATOM 799 N N . LYS A 1 110 ? 15.864 -5.866 -15.466 1.00 93.81 110 LYS A N 1
ATOM 800 C CA . LYS A 1 110 ? 15.482 -5.215 -14.203 1.00 93.81 110 LYS A CA 1
ATOM 801 C C . LYS A 1 110 ? 13.994 -4.858 -14.160 1.00 93.81 110 LYS A C 1
ATOM 803 O O . LYS A 1 110 ? 13.344 -5.057 -13.135 1.00 93.81 110 LYS A O 1
ATOM 808 N N . HIS A 1 111 ? 13.434 -4.362 -15.261 1.00 94.00 111 HIS A N 1
ATOM 809 C CA . HIS A 1 111 ? 12.004 -4.066 -15.351 1.00 94.00 111 HIS A CA 1
ATOM 810 C C . HIS A 1 111 ? 11.140 -5.319 -15.237 1.00 94.00 111 HIS A C 1
ATOM 812 O O . HIS A 1 111 ? 10.134 -5.278 -14.534 1.00 94.00 111 HIS A O 1
ATOM 818 N N . LEU A 1 112 ? 11.537 -6.435 -15.851 1.00 94.69 112 LEU A N 1
ATOM 819 C CA . LEU A 1 112 ? 10.825 -7.709 -15.721 1.00 94.69 112 LEU A CA 1
ATOM 820 C C . LEU A 1 112 ? 10.840 -8.223 -14.274 1.00 94.69 112 LEU A C 1
ATOM 822 O O . LEU A 1 112 ? 9.791 -8.607 -13.747 1.00 94.69 112 LEU A O 1
ATOM 826 N N . GLN A 1 113 ? 11.993 -8.150 -13.603 1.00 95.62 113 GLN A N 1
ATOM 827 C CA . GLN A 1 113 ? 12.118 -8.497 -12.182 1.00 95.62 113 GLN A CA 1
ATOM 828 C C . GLN A 1 113 ? 11.214 -7.617 -11.307 1.00 95.62 113 GLN A C 1
ATOM 830 O O . GLN A 1 113 ? 10.454 -8.126 -10.480 1.00 95.62 113 GLN A O 1
ATOM 835 N N . PHE A 1 114 ? 11.225 -6.298 -11.520 1.00 95.75 114 PHE A N 1
ATOM 836 C CA . PHE A 1 114 ? 10.346 -5.386 -10.788 1.00 95.75 114 PHE A CA 1
ATOM 837 C C . PHE A 1 114 ? 8.873 -5.561 -11.133 1.00 95.75 114 PHE A C 1
ATOM 839 O O . PHE A 1 114 ? 8.040 -5.411 -10.243 1.00 95.75 114 PHE A O 1
ATOM 846 N N . ALA A 1 115 ? 8.519 -5.907 -12.368 1.00 96.06 115 ALA A N 1
ATOM 847 C CA . ALA A 1 115 ? 7.140 -6.194 -12.743 1.00 96.06 115 ALA A CA 1
ATOM 848 C C . ALA A 1 115 ? 6.625 -7.431 -11.998 1.00 96.06 115 ALA A C 1
ATOM 850 O O . ALA A 1 115 ? 5.520 -7.409 -11.455 1.00 96.06 115 ALA A O 1
ATOM 851 N N . TYR A 1 116 ? 7.434 -8.491 -11.915 1.00 95.62 116 TYR A N 1
ATOM 852 C CA . TYR A 1 116 ? 7.124 -9.664 -11.097 1.00 95.62 116 TYR A CA 1
ATOM 853 C C . TYR A 1 116 ? 6.942 -9.281 -9.623 1.00 95.62 116 TYR A C 1
ATOM 855 O O . TYR A 1 116 ? 5.893 -9.551 -9.031 1.00 95.62 116 TYR A O 1
ATOM 863 N N . TRP A 1 117 ? 7.910 -8.561 -9.055 1.00 96.81 117 TRP A N 1
ATOM 864 C CA . TRP A 1 117 ? 7.865 -8.189 -7.645 1.00 96.81 117 TRP A CA 1
ATOM 865 C C . TRP A 1 117 ? 6.702 -7.242 -7.318 1.00 96.81 117 TRP A C 1
ATOM 867 O O . TRP A 1 117 ? 6.034 -7.414 -6.302 1.00 96.81 117 TRP A O 1
ATOM 877 N N . SER A 1 118 ? 6.380 -6.306 -8.214 1.00 96.00 118 SER A N 1
ATOM 878 C CA . SER A 1 118 ? 5.259 -5.368 -8.067 1.00 96.00 118 SER A CA 1
ATOM 879 C C . SER A 1 118 ? 3.904 -6.072 -8.081 1.00 96.00 118 SER A C 1
ATOM 881 O O . SER A 1 118 ? 3.012 -5.677 -7.333 1.00 96.00 118 SER A O 1
ATOM 883 N N . ARG A 1 119 ? 3.732 -7.143 -8.873 1.00 95.62 119 ARG A N 1
ATOM 884 C CA . ARG A 1 119 ? 2.509 -7.969 -8.827 1.00 95.62 119 ARG A CA 1
ATOM 885 C C . ARG A 1 119 ? 2.342 -8.623 -7.455 1.00 95.62 119 ARG A C 1
ATOM 887 O O . ARG A 1 119 ? 1.251 -8.577 -6.897 1.00 95.62 119 ARG A O 1
ATOM 894 N N . MET A 1 120 ? 3.429 -9.140 -6.881 1.00 94.31 120 MET A N 1
ATOM 895 C CA . MET A 1 120 ? 3.420 -9.734 -5.540 1.00 94.31 120 MET A CA 1
ATOM 896 C C . MET A 1 120 ? 3.179 -8.684 -4.438 1.00 94.31 120 MET A C 1
ATOM 898 O O . MET A 1 120 ? 2.437 -8.928 -3.484 1.00 94.31 120 MET A O 1
ATOM 902 N N . LEU A 1 121 ? 3.771 -7.491 -4.567 1.00 96.62 121 LEU A N 1
ATOM 903 C CA . LEU A 1 121 ? 3.641 -6.408 -3.586 1.00 96.62 121 LEU A CA 1
ATOM 904 C C . LEU A 1 121 ? 2.294 -5.681 -3.638 1.00 96.62 121 LEU A C 1
ATOM 906 O O . LEU A 1 121 ? 1.910 -5.068 -2.640 1.00 96.62 121 LEU A O 1
ATOM 910 N N . ARG A 1 122 ? 1.565 -5.759 -4.756 1.00 95.75 122 ARG A N 1
ATOM 911 C CA . ARG A 1 122 ? 0.292 -5.059 -4.985 1.00 95.75 122 ARG A CA 1
ATOM 912 C C . ARG A 1 122 ? -0.694 -5.235 -3.828 1.00 95.75 122 ARG A C 1
ATOM 914 O O . ARG A 1 122 ? -1.257 -4.261 -3.335 1.00 95.75 122 ARG A O 1
ATOM 921 N N . HIS A 1 123 ? -0.853 -6.459 -3.327 1.00 91.25 123 HIS A N 1
ATOM 922 C CA . HIS A 1 123 ? -1.755 -6.734 -2.203 1.00 91.25 123 HIS A CA 1
ATOM 923 C C . HIS A 1 123 ? -1.305 -6.063 -0.896 1.00 91.25 123 HIS A C 1
ATOM 925 O O . HIS A 1 123 ? -2.141 -5.609 -0.114 1.00 91.25 123 HIS A O 1
ATOM 931 N N . ARG A 1 124 ? 0.009 -5.948 -0.663 1.00 95.62 124 ARG A N 1
ATOM 932 C CA . ARG A 1 124 ? 0.564 -5.242 0.505 1.00 95.62 124 ARG A CA 1
ATOM 933 C C . ARG A 1 124 ? 0.337 -3.738 0.387 1.00 95.62 124 ARG A C 1
ATOM 935 O O . ARG A 1 124 ? -0.100 -3.128 1.354 1.00 95.62 124 ARG A O 1
ATOM 942 N N . GLN A 1 125 ? 0.564 -3.167 -0.796 1.00 96.69 125 GLN A N 1
ATOM 943 C CA . GLN A 1 125 ? 0.333 -1.745 -1.068 1.00 96.69 125 GLN A CA 1
ATOM 944 C C . GLN A 1 125 ? -1.140 -1.366 -0.866 1.00 96.69 125 GLN A C 1
ATOM 946 O O . GLN A 1 125 ? -1.429 -0.415 -0.142 1.00 96.69 125 GLN A O 1
ATOM 951 N N . PHE A 1 126 ? -2.075 -2.154 -1.408 1.00 97.06 126 PHE A N 1
ATOM 952 C CA . PHE A 1 126 ? -3.507 -1.928 -1.186 1.00 97.06 126 PHE A CA 1
ATOM 953 C C . PHE A 1 126 ? -3.900 -2.060 0.282 1.00 97.06 126 PHE A C 1
ATOM 955 O O . PHE A 1 126 ? -4.655 -1.236 0.790 1.00 97.06 126 PHE A O 1
ATOM 962 N N . ARG A 1 127 ? -3.345 -3.043 0.998 1.00 95.19 127 ARG A N 1
ATOM 963 C CA . ARG A 1 127 ? -3.571 -3.175 2.440 1.00 95.19 127 ARG A CA 1
ATOM 964 C C . ARG A 1 127 ? -3.0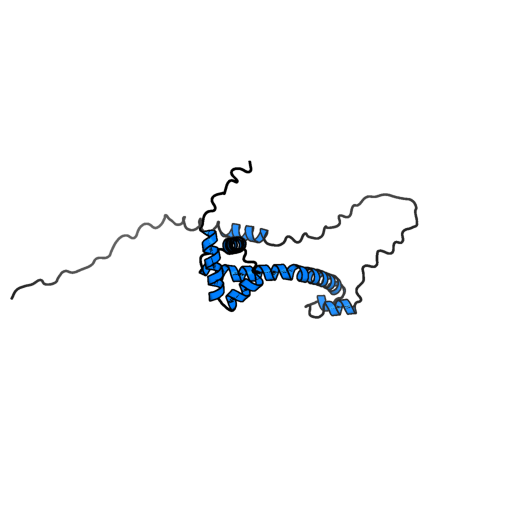98 -1.937 3.200 1.00 95.19 127 ARG A C 1
ATOM 966 O O . ARG A 1 127 ? -3.822 -1.471 4.076 1.00 95.19 127 ARG A O 1
ATOM 973 N N . THR A 1 128 ? -1.913 -1.417 2.886 1.00 96.88 128 THR A N 1
ATOM 974 C CA . THR A 1 128 ? -1.393 -0.185 3.495 1.00 96.88 128 THR A CA 1
ATOM 975 C C . THR A 1 128 ? -2.318 0.993 3.213 1.00 96.88 128 THR A C 1
ATOM 977 O O . THR A 1 128 ? -2.646 1.737 4.133 1.00 96.88 128 THR A O 1
ATOM 980 N N . LEU A 1 129 ? -2.808 1.118 1.979 1.00 96.81 129 LEU A N 1
ATOM 981 C CA . LEU A 1 129 ? -3.758 2.157 1.590 1.00 96.81 129 LEU A CA 1
ATOM 982 C C . LEU A 1 129 ? -5.082 2.050 2.360 1.00 96.81 129 LEU A C 1
ATOM 984 O O . LEU A 1 129 ? -5.545 3.047 2.905 1.00 96.81 129 LEU A O 1
ATOM 988 N N . TRP A 1 130 ? -5.662 0.856 2.492 1.00 97.12 130 TRP A N 1
ATOM 989 C CA . TRP A 1 130 ? -6.893 0.679 3.269 1.00 97.12 130 TRP A CA 1
ATOM 990 C C . TRP A 1 130 ? -6.689 1.019 4.746 1.00 97.12 130 TRP A C 1
ATOM 992 O O . TRP A 1 130 ? -7.522 1.697 5.334 1.00 97.12 130 TRP A O 1
ATOM 1002 N N . ILE A 1 131 ? -5.562 0.623 5.345 1.00 96.69 131 ILE A N 1
ATOM 1003 C CA . ILE A 1 131 ? -5.229 1.007 6.727 1.00 96.69 131 ILE A CA 1
ATOM 1004 C C . ILE A 1 131 ? -5.081 2.529 6.837 1.00 96.69 131 ILE A C 1
ATOM 1006 O O . ILE A 1 131 ? -5.600 3.126 7.776 1.00 96.69 131 ILE A O 1
ATOM 1010 N N . SER A 1 132 ? -4.424 3.160 5.862 1.00 97.12 132 SER A N 1
ATOM 1011 C CA . SER A 1 132 ? -4.265 4.613 5.809 1.00 97.12 132 SER A CA 1
ATOM 1012 C C . SER A 1 132 ? -5.603 5.353 5.759 1.00 97.12 132 SER A C 1
ATOM 1014 O O . SER A 1 132 ? -5.692 6.433 6.329 1.00 97.12 132 SER A O 1
ATOM 1016 N N . ARG A 1 133 ? -6.629 4.780 5.114 1.00 96.69 133 ARG A N 1
ATOM 1017 C CA . ARG A 1 133 ? -7.996 5.331 5.071 1.00 96.69 133 ARG A CA 1
ATOM 1018 C C . ARG A 1 133 ? -8.785 5.069 6.355 1.00 96.69 133 ARG A C 1
ATOM 1020 O O . ARG A 1 133 ? -9.462 5.959 6.849 1.00 96.69 133 ARG A O 1
ATOM 1027 N N . ILE A 1 134 ? -8.662 3.872 6.932 1.00 97.25 134 ILE A N 1
ATOM 1028 C CA . ILE A 1 134 ? -9.392 3.496 8.155 1.00 97.25 134 ILE A CA 1
ATOM 1029 C C . ILE A 1 134 ? -8.854 4.236 9.386 1.00 97.25 134 ILE A C 1
ATOM 1031 O O . ILE A 1 134 ? -9.617 4.581 10.283 1.00 97.25 134 ILE A O 1
ATOM 1035 N N . ASN A 1 135 ? -7.544 4.482 9.452 1.00 96.81 135 ASN A N 1
ATOM 1036 C CA . ASN A 1 135 ? -6.900 5.137 10.590 1.00 96.81 135 ASN A CA 1
ATOM 1037 C C . ASN A 1 135 ? -7.517 6.499 10.975 1.00 96.81 135 ASN A C 1
ATOM 1039 O O . ASN A 1 135 ? -7.823 6.656 12.157 1.00 96.81 135 ASN A O 1
ATOM 1043 N N . PRO A 1 136 ? -7.677 7.484 10.065 1.00 96.88 136 PRO A N 1
ATOM 1044 C CA . PRO A 1 136 ? -8.296 8.765 10.402 1.00 96.88 136 PRO A CA 1
ATOM 1045 C C . PRO A 1 136 ? -9.770 8.604 10.786 1.00 96.88 136 PRO A C 1
ATOM 1047 O O . PRO A 1 136 ? -10.152 9.079 11.850 1.00 96.88 136 PRO A O 1
ATOM 1050 N N . ALA A 1 137 ? -10.552 7.832 10.025 1.00 96.62 137 ALA A N 1
ATOM 1051 C CA . ALA A 1 137 ? -11.966 7.596 10.326 1.00 96.62 137 ALA A CA 1
ATOM 1052 C C . ALA A 1 137 ? -12.164 6.979 11.721 1.00 96.62 137 ALA A C 1
ATOM 1054 O O . ALA A 1 137 ? -12.994 7.420 12.505 1.00 96.62 137 ALA A O 1
ATOM 1055 N N . ALA A 1 138 ? -11.349 5.990 12.098 1.00 95.94 138 ALA A N 1
ATOM 1056 C CA . ALA A 1 138 ? -11.413 5.402 13.435 1.00 95.94 138 ALA A CA 1
ATOM 1057 C C . ALA A 1 138 ? -11.066 6.419 14.543 1.00 95.94 138 ALA A C 1
ATOM 1059 O O . ALA A 1 138 ? -11.662 6.381 15.625 1.00 95.94 138 ALA A O 1
ATOM 1060 N N . ARG A 1 139 ? -10.131 7.345 14.274 1.00 94.38 139 ARG A N 1
ATOM 1061 C CA . ARG A 1 139 ? -9.737 8.403 15.218 1.00 94.38 139 ARG A CA 1
ATOM 1062 C C . ARG A 1 139 ? -10.850 9.418 15.455 1.00 94.38 139 ARG A C 1
ATOM 1064 O O . ARG A 1 139 ? -10.981 9.853 16.593 1.00 94.38 139 ARG A O 1
ATOM 1071 N N . GLU A 1 140 ? -11.665 9.738 14.451 1.00 94.81 140 GLU A N 1
ATOM 1072 C CA . GLU A 1 140 ? -12.842 10.613 14.611 1.00 94.81 140 GLU A CA 1
ATOM 1073 C C . GLU A 1 140 ? -13.830 10.052 15.640 1.00 94.81 140 GLU A C 1
ATOM 1075 O O . GLU A 1 140 ? -14.385 10.787 16.452 1.00 94.81 140 GLU A O 1
ATOM 1080 N N . TYR A 1 141 ? -13.971 8.727 15.690 1.00 93.56 141 TYR A N 1
ATOM 1081 C CA . TYR A 1 141 ? -14.788 8.045 16.692 1.00 93.56 141 TYR A CA 1
ATOM 1082 C C . TYR A 1 141 ? -14.018 7.683 17.974 1.00 93.56 141 TYR A C 1
ATOM 1084 O O . TYR A 1 141 ? -14.554 6.960 18.815 1.00 93.56 141 TYR A O 1
ATOM 1092 N N . GLY A 1 142 ? -12.779 8.153 18.150 1.00 91.56 142 GLY A N 1
ATOM 1093 C CA . GLY A 1 142 ? -11.992 7.976 19.376 1.00 91.56 142 GLY A CA 1
ATOM 1094 C C . GLY A 1 142 ? -11.348 6.595 19.561 1.00 91.56 142 GLY A C 1
ATOM 1095 O O . GLY A 1 142 ? -10.953 6.251 20.676 1.00 91.56 142 GLY A O 1
ATOM 1096 N N . VAL A 1 143 ? -11.220 5.783 18.505 1.00 92.94 143 VAL A N 1
ATOM 1097 C CA . VAL A 1 143 ? -10.627 4.434 18.582 1.00 92.94 143 VAL A CA 1
ATOM 1098 C C . VAL A 1 143 ? -9.408 4.332 17.667 1.00 92.94 143 VAL A C 1
ATOM 1100 O O . VAL A 1 143 ? -9.420 4.763 16.521 1.00 92.94 143 VAL A O 1
ATOM 1103 N N . SER A 1 144 ? -8.320 3.721 18.142 1.00 93.88 144 SER A N 1
ATOM 1104 C CA . SER A 1 144 ? -7.186 3.410 17.264 1.00 93.88 144 SER A CA 1
ATOM 1105 C C . SER A 1 144 ? -7.476 2.168 16.417 1.00 93.88 144 SER A C 1
ATOM 1107 O O . SER A 1 144 ? -8.101 1.220 16.888 1.00 93.88 144 SER A O 1
ATOM 1109 N N . PHE A 1 145 ? -6.970 2.120 15.183 1.00 94.50 145 PHE A N 1
ATOM 1110 C CA . PHE A 1 145 ? -7.174 0.984 14.272 1.00 94.50 145 PHE A CA 1
ATOM 1111 C C . PHE A 1 145 ? -6.843 -0.380 14.894 1.00 94.50 145 PHE A C 1
ATOM 1113 O O . PHE A 1 145 ? -7.609 -1.331 14.756 1.00 94.50 145 PHE A O 1
ATOM 1120 N N . SER A 1 146 ? -5.729 -0.487 15.624 1.00 92.75 146 SER A N 1
ATOM 1121 C CA . SER A 1 146 ? -5.339 -1.735 16.291 1.00 92.75 146 SER A CA 1
ATOM 1122 C C . SER A 1 146 ? -6.382 -2.191 17.312 1.00 92.75 146 SER A C 1
ATOM 1124 O O . SER A 1 146 ? -6.675 -3.384 17.399 1.00 92.75 146 SER A O 1
ATOM 1126 N N . ARG A 1 147 ? -6.970 -1.243 18.057 1.00 92.31 147 ARG A N 1
ATOM 1127 C CA . ARG A 1 147 ? -8.066 -1.524 18.987 1.00 92.31 147 ARG A CA 1
ATOM 1128 C C . ARG A 1 147 ? -9.337 -1.898 18.230 1.00 92.31 147 ARG A C 1
ATOM 1130 O O . ARG A 1 147 ? -9.932 -2.908 18.577 1.00 92.31 147 ARG A O 1
ATOM 1137 N N . LEU A 1 148 ? -9.691 -1.177 17.167 1.00 94.31 148 LEU A N 1
ATOM 1138 C CA . LEU A 1 148 ? -10.850 -1.484 16.323 1.00 94.31 148 LEU A CA 1
ATOM 1139 C C . LEU A 1 148 ? -10.800 -2.924 15.785 1.00 94.31 148 LEU A C 1
ATOM 1141 O O . LEU A 1 148 ? -11.729 -3.693 16.005 1.00 94.31 148 LEU A O 1
ATOM 1145 N N . ILE A 1 149 ? -9.680 -3.345 15.189 1.00 94.19 149 ILE A N 1
ATOM 1146 C CA . ILE A 1 149 ? -9.515 -4.718 14.677 1.00 94.19 149 ILE A CA 1
ATOM 1147 C C . ILE A 1 149 ? -9.559 -5.759 15.803 1.00 94.19 149 ILE A C 1
ATOM 1149 O O . ILE A 1 149 ? -10.102 -6.850 15.617 1.00 94.19 149 ILE A O 1
ATOM 1153 N N . LEU A 1 150 ? -8.994 -5.448 16.974 1.00 92.12 150 LEU A N 1
ATOM 1154 C CA . LEU A 1 150 ? -9.101 -6.315 18.147 1.00 92.12 150 LEU A CA 1
ATOM 1155 C C . LEU A 1 150 ? -10.560 -6.457 18.604 1.00 92.12 150 LEU A C 1
ATOM 1157 O O . LEU A 1 150 ? -10.995 -7.571 18.886 1.00 92.12 150 LEU A O 1
ATOM 1161 N N . GLY A 1 151 ? -11.307 -5.354 18.654 1.00 92.06 151 GLY A N 1
ATOM 1162 C CA . GLY A 1 151 ? -12.725 -5.333 19.006 1.00 92.06 151 GLY A CA 1
ATOM 1163 C C . GLY A 1 151 ? -13.572 -6.127 18.016 1.00 92.06 151 GLY A C 1
ATOM 1164 O O . GLY A 1 151 ? -14.362 -6.961 18.438 1.00 92.06 151 GLY A O 1
ATOM 1165 N N . MET A 1 152 ? -13.330 -5.979 16.711 1.00 94.06 152 MET A N 1
ATOM 1166 C CA . MET A 1 152 ? -14.042 -6.742 15.676 1.00 94.06 152 MET A CA 1
ATOM 1167 C C . MET A 1 152 ? -13.799 -8.246 15.794 1.00 94.06 152 MET A C 1
ATOM 1169 O O . MET A 1 152 ? -14.732 -9.035 15.684 1.00 94.06 152 MET A O 1
ATOM 1173 N N . ARG A 1 153 ? -12.555 -8.655 16.077 1.00 92.06 153 ARG A N 1
ATOM 1174 C CA . ARG A 1 153 ? -12.234 -10.067 16.336 1.00 92.06 153 ARG A CA 1
ATOM 1175 C C . ARG A 1 153 ? -12.963 -10.607 17.564 1.00 92.06 153 ARG A C 1
ATOM 1177 O O . ARG A 1 153 ? -13.352 -11.764 17.559 1.00 92.06 153 ARG A O 1
ATOM 1184 N N . ARG A 1 154 ? -13.140 -9.790 18.607 1.00 90.38 154 ARG A N 1
ATOM 1185 C CA . ARG A 1 154 ? -13.909 -10.168 19.806 1.00 90.38 154 ARG A CA 1
ATOM 1186 C C . ARG A 1 154 ? -15.411 -10.235 19.534 1.00 90.38 154 ARG A C 1
ATOM 1188 O O . ARG A 1 154 ? -16.073 -11.090 20.102 1.00 90.38 154 ARG A O 1
ATOM 1195 N N . ALA A 1 155 ? -15.913 -9.364 18.662 1.00 91.31 155 ALA A N 1
ATOM 1196 C CA . ALA A 1 155 ? -17.299 -9.337 18.203 1.00 91.31 155 ALA A CA 1
ATOM 1197 C C . ALA A 1 155 ? -17.633 -10.449 17.191 1.00 91.31 155 ALA A C 1
ATOM 1199 O O . ALA A 1 155 ? -18.776 -10.550 16.764 1.00 91.31 155 ALA A O 1
ATOM 1200 N N . ASN A 1 156 ? -16.645 -11.250 16.764 1.00 92.50 156 ASN A N 1
ATOM 1201 C CA . ASN A 1 156 ? -16.757 -12.203 15.651 1.00 92.50 156 ASN A CA 1
ATOM 1202 C C . ASN A 1 156 ? -17.214 -11.558 14.324 1.00 92.50 156 ASN A C 1
ATOM 1204 O O . ASN A 1 156 ? -17.841 -12.197 13.483 1.00 92.50 156 ASN A O 1
ATOM 1208 N N . ILE A 1 157 ? -16.869 -10.284 14.106 1.00 93.25 157 ILE A N 1
ATOM 1209 C CA . ILE A 1 157 ? -17.161 -9.565 12.863 1.00 93.25 157 ILE A CA 1
ATOM 1210 C C . ILE A 1 157 ? -16.020 -9.815 11.870 1.00 93.25 157 ILE A C 1
ATOM 1212 O O . ILE A 1 157 ? -14.924 -9.256 11.990 1.00 93.25 157 ILE A O 1
ATOM 1216 N N . HIS A 1 158 ? -16.284 -10.641 10.859 1.00 92.81 158 HIS A N 1
ATOM 1217 C CA . HIS A 1 158 ? -15.326 -11.010 9.813 1.00 92.81 158 HIS A CA 1
ATOM 1218 C C . HIS A 1 158 ? -15.376 -10.055 8.610 1.00 92.81 158 HIS A C 1
ATOM 1220 O O . HIS A 1 158 ? -15.622 -10.469 7.482 1.00 92.81 158 HIS A O 1
ATOM 1226 N N . LEU A 1 159 ? -15.136 -8.760 8.842 1.00 93.75 159 LEU A N 1
ATOM 1227 C CA . LEU A 1 159 ? -15.035 -7.780 7.756 1.00 93.75 159 LEU A CA 1
ATOM 1228 C C . LEU A 1 159 ? -13.587 -7.575 7.307 1.00 93.75 159 LEU A C 1
ATOM 1230 O O . LEU A 1 159 ? -12.672 -7.349 8.108 1.00 93.75 159 LEU A O 1
ATOM 1234 N N . ASP A 1 160 ? -13.399 -7.582 5.991 1.00 93.94 160 ASP A N 1
ATOM 1235 C CA . ASP A 1 160 ? -12.129 -7.244 5.372 1.00 93.94 160 ASP A CA 1
ATOM 1236 C C . ASP A 1 160 ? -11.838 -5.744 5.412 1.00 93.94 160 ASP A C 1
ATOM 1238 O O . ASP A 1 160 ? -12.719 -4.890 5.372 1.00 93.94 160 ASP A O 1
ATOM 1242 N N . ARG A 1 161 ? -10.546 -5.407 5.390 1.00 95.06 161 ARG A N 1
ATOM 1243 C CA . ARG A 1 161 ? -10.075 -4.008 5.371 1.00 95.06 161 ARG A CA 1
ATOM 1244 C C . ARG A 1 161 ? -10.484 -3.277 4.094 1.00 95.06 161 ARG A C 1
ATOM 1246 O O . ARG A 1 161 ? -10.702 -2.075 4.138 1.00 95.06 161 ARG A O 1
ATOM 1253 N N . LYS A 1 162 ? -10.602 -4.005 2.978 1.00 96.00 162 LYS A N 1
ATOM 1254 C CA . LYS A 1 162 ? -11.142 -3.472 1.724 1.00 96.00 162 LYS A CA 1
ATOM 1255 C C . LYS A 1 162 ? -12.577 -2.989 1.924 1.00 96.00 162 LYS A C 1
ATOM 1257 O O . LYS A 1 162 ? -12.870 -1.849 1.599 1.00 96.00 162 LYS A O 1
ATOM 1262 N N . MET A 1 163 ? -13.419 -3.847 2.504 1.00 96.69 163 MET A N 1
ATOM 1263 C CA . MET A 1 163 ? -14.830 -3.556 2.767 1.00 96.69 163 MET A CA 1
ATOM 1264 C C . MET A 1 163 ? -14.990 -2.429 3.789 1.00 96.69 163 MET A C 1
ATOM 1266 O O . MET A 1 163 ? -15.820 -1.552 3.607 1.00 96.69 163 MET A O 1
ATOM 1270 N N . LEU A 1 164 ? -14.158 -2.397 4.834 1.00 96.00 164 LEU A N 1
ATOM 1271 C CA . LEU A 1 164 ? -14.147 -1.275 5.777 1.00 96.00 164 LEU A CA 1
ATOM 1272 C C . LEU A 1 164 ? -13.799 0.052 5.095 1.00 96.00 164 LEU A C 1
ATOM 1274 O O . LEU A 1 164 ? -14.446 1.054 5.368 1.00 96.00 164 LEU A O 1
ATOM 1278 N N . ALA A 1 165 ? -12.799 0.065 4.210 1.00 97.06 165 ALA A N 1
ATOM 1279 C CA . ALA A 1 165 ? -12.430 1.277 3.484 1.00 97.06 165 ALA A CA 1
ATOM 1280 C C . ALA A 1 165 ? -13.562 1.758 2.562 1.00 97.06 165 ALA A C 1
ATOM 1282 O O . ALA A 1 165 ? -13.830 2.952 2.529 1.00 97.06 165 ALA A O 1
ATOM 1283 N N . THR A 1 166 ? -14.255 0.846 1.870 1.00 96.94 166 THR A N 1
ATOM 1284 C CA . THR A 1 166 ? -15.416 1.216 1.045 1.00 96.94 166 THR A CA 1
ATOM 1285 C C . THR A 1 166 ? -16.592 1.696 1.891 1.00 96.94 166 THR A C 1
ATOM 1287 O O . THR A 1 166 ? -17.233 2.663 1.510 1.00 96.94 166 THR A O 1
ATOM 1290 N N . LEU A 1 167 ? -16.838 1.084 3.058 1.00 96.44 167 LEU A N 1
ATOM 1291 C CA . LEU A 1 167 ? -17.904 1.500 3.978 1.00 96.44 167 LEU A CA 1
ATOM 1292 C C . LEU A 1 167 ? -17.698 2.920 4.510 1.00 96.44 167 LEU A C 1
ATOM 1294 O O . LEU A 1 167 ? -18.666 3.653 4.640 1.00 96.44 167 LEU A O 1
ATOM 1298 N N . ILE A 1 168 ? -16.456 3.318 4.795 1.00 96.94 168 ILE A N 1
ATOM 1299 C CA . ILE A 1 168 ? -16.145 4.688 5.234 1.00 96.94 168 ILE A CA 1
ATOM 1300 C C . ILE A 1 168 ? -16.515 5.711 4.151 1.00 96.94 168 ILE A C 1
ATOM 1302 O O . ILE A 1 168 ? -17.004 6.786 4.477 1.00 96.94 168 ILE A O 1
ATOM 1306 N N . GLU A 1 169 ? -16.269 5.380 2.880 1.00 95.81 169 GLU A N 1
ATOM 1307 C CA . GLU A 1 169 ? -16.520 6.272 1.741 1.00 95.81 169 GLU A CA 1
ATOM 1308 C C . GLU A 1 169 ? -18.008 6.323 1.360 1.00 95.81 169 GLU A C 1
ATOM 1310 O O . GLU A 1 169 ? -18.512 7.399 1.049 1.00 95.81 169 GLU A O 1
ATOM 1315 N N . SER A 1 170 ? -18.710 5.186 1.380 1.00 97.19 170 SER A N 1
ATOM 1316 C CA . SER A 1 170 ? -20.113 5.114 0.961 1.00 97.19 170 SER A CA 1
ATOM 1317 C C . SER A 1 170 ? -21.102 5.434 2.082 1.00 97.19 170 SER A C 1
ATOM 1319 O O . SER A 1 170 ? -22.078 6.129 1.844 1.00 97.19 170 SER A O 1
ATOM 1321 N N . GLU A 1 171 ? -20.880 4.901 3.289 1.00 96.38 171 GLU A N 1
ATOM 1322 C CA . GLU A 1 171 ? -21.883 4.848 4.363 1.00 96.38 171 GLU A CA 1
ATOM 1323 C C . GLU A 1 171 ? -21.240 5.051 5.754 1.00 96.38 171 GLU A C 1
ATOM 1325 O O . GLU A 1 171 ? -21.034 4.093 6.519 1.00 96.38 171 GLU A O 1
ATOM 1330 N N . PRO A 1 172 ? -20.936 6.304 6.146 1.00 94.88 172 PRO A N 1
ATOM 1331 C CA . PRO A 1 172 ? -20.261 6.592 7.414 1.00 94.88 172 PRO A CA 1
ATOM 1332 C C . PRO A 1 172 ? -21.106 6.213 8.642 1.00 94.88 172 PRO A C 1
ATOM 1334 O O . PRO A 1 172 ? -20.564 5.878 9.699 1.00 94.88 172 PRO A O 1
ATOM 1337 N N . VAL A 1 173 ? -22.438 6.207 8.513 1.00 95.88 173 VAL A N 1
ATOM 1338 C CA . VAL A 1 173 ? -23.364 5.821 9.592 1.00 95.88 173 VAL A CA 1
ATOM 1339 C C . VAL A 1 173 ? -23.211 4.338 9.942 1.00 95.88 173 VAL A C 1
ATOM 1341 O O . VAL A 1 173 ? -23.111 3.985 11.119 1.00 95.88 173 VAL A O 1
ATOM 1344 N N . SER A 1 174 ? -23.117 3.465 8.935 1.00 96.00 174 SER A N 1
ATOM 1345 C CA . SER A 1 174 ? -22.889 2.031 9.142 1.00 96.00 174 SER A CA 1
ATOM 1346 C C . SER A 1 174 ? -21.516 1.762 9.754 1.00 96.00 174 SER A C 1
ATOM 1348 O O . SER A 1 174 ? -21.392 0.929 10.654 1.00 96.00 174 SER A O 1
ATOM 1350 N N . PHE A 1 175 ? -20.482 2.492 9.322 1.00 96.62 175 PHE A N 1
ATOM 1351 C CA . PHE A 1 175 ? -19.152 2.384 9.925 1.00 96.62 175 PHE A CA 1
ATOM 1352 C C . PHE A 1 175 ? -19.171 2.769 11.412 1.00 96.62 175 PHE A C 1
ATOM 1354 O O . PHE A 1 175 ? -18.607 2.043 12.234 1.00 96.62 175 PHE A O 1
ATOM 1361 N N . LYS A 1 176 ? -19.883 3.841 11.783 1.00 96.44 176 LYS A N 1
ATOM 1362 C CA . LYS A 1 176 ? -20.066 4.234 13.188 1.00 96.44 176 LYS A CA 1
ATOM 1363 C C . LYS A 1 176 ? -20.705 3.118 14.022 1.00 96.44 176 LYS A C 1
ATOM 1365 O O . LYS A 1 176 ? -20.194 2.818 15.097 1.00 96.44 176 LYS A O 1
ATOM 1370 N N . ALA A 1 177 ? -21.751 2.461 13.515 1.00 95.19 177 ALA A N 1
ATOM 1371 C CA . ALA A 1 177 ? -22.400 1.351 14.219 1.00 95.19 177 ALA A CA 1
ATOM 1372 C C . ALA A 1 177 ? -21.421 0.198 14.517 1.00 95.19 177 ALA A C 1
ATOM 1374 O O . ALA A 1 177 ? -21.392 -0.327 15.631 1.00 95.19 177 ALA A O 1
ATOM 1375 N N . VAL A 1 178 ? -20.552 -0.142 13.557 1.00 94.94 178 VAL A N 1
ATOM 1376 C CA . VAL A 1 178 ? -19.485 -1.135 13.769 1.00 94.94 178 VAL A CA 1
ATOM 1377 C C . VAL A 1 178 ? -18.515 -0.665 14.852 1.00 94.94 178 VAL A C 1
ATOM 1379 O O . VAL A 1 178 ? -18.160 -1.436 15.743 1.00 94.94 178 VAL A O 1
ATOM 1382 N N . VAL A 1 179 ? -18.079 0.596 14.804 1.00 95.50 179 VAL A N 1
ATOM 1383 C CA . VAL A 1 179 ? -17.156 1.147 15.804 1.00 95.50 179 VAL A CA 1
ATOM 1384 C C . VAL A 1 179 ? -17.771 1.097 17.204 1.00 95.50 179 VAL A C 1
ATOM 1386 O O . VAL A 1 179 ? -17.093 0.685 18.147 1.00 95.50 179 VAL A O 1
ATOM 1389 N N . ASP A 1 180 ? -19.036 1.467 17.353 1.00 94.12 180 ASP A N 1
ATOM 1390 C CA . ASP A 1 180 ? -19.706 1.503 18.652 1.00 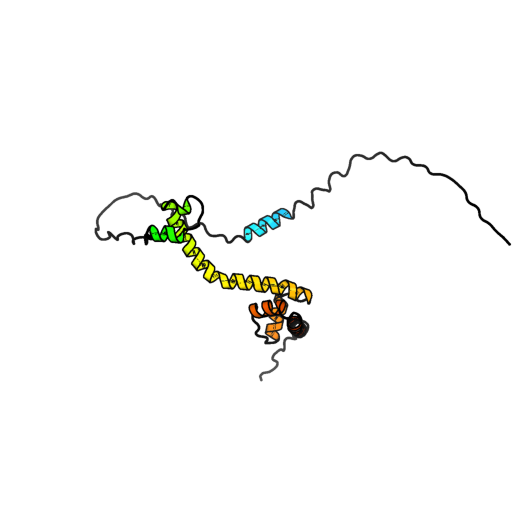94.12 180 ASP A CA 1
ATOM 1391 C C . ASP A 1 180 ? -19.861 0.095 19.255 1.00 94.12 180 ASP A C 1
ATOM 1393 O O . ASP A 1 180 ? -19.548 -0.100 20.436 1.00 94.12 180 ASP A O 1
ATOM 1397 N N . GLU A 1 181 ? -20.170 -0.916 18.436 1.00 92.50 181 GLU A N 1
ATOM 1398 C CA . GLU A 1 181 ? -20.165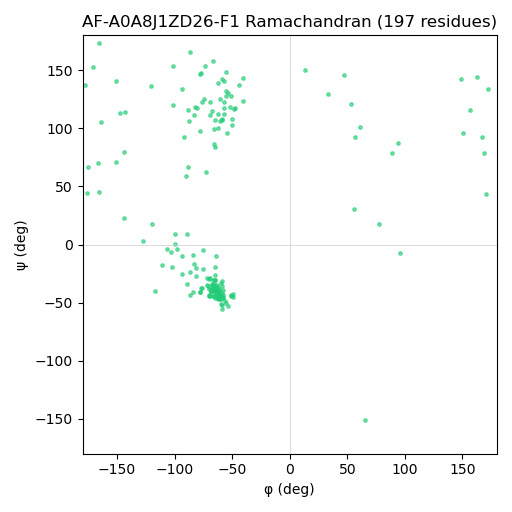 -2.319 18.875 1.00 92.50 181 GLU A CA 1
ATOM 1399 C C . GLU A 1 181 ? -18.763 -2.763 19.332 1.00 92.50 181 GLU A C 1
ATOM 1401 O O . GLU A 1 181 ? -18.588 -3.388 20.383 1.00 92.50 181 GLU A O 1
ATOM 1406 N N . THR A 1 182 ? -17.710 -2.365 18.605 1.00 93.00 182 THR A N 1
ATOM 1407 C CA . THR A 1 182 ? -16.333 -2.695 19.013 1.00 93.00 182 THR A CA 1
ATOM 1408 C C . THR A 1 182 ? -15.913 -2.006 20.310 1.00 93.00 182 THR A C 1
ATOM 1410 O O . THR A 1 182 ? -15.208 -2.619 21.118 1.00 93.00 182 THR A O 1
ATOM 1413 N N . LYS A 1 183 ? -16.342 -0.758 20.549 1.00 90.69 183 LYS A N 1
ATOM 1414 C CA . LYS A 1 183 ? -16.063 -0.027 21.795 1.00 90.69 183 LYS A CA 1
ATOM 1415 C C . LYS A 1 183 ? -16.666 -0.752 22.988 1.00 90.69 183 LYS A C 1
ATOM 1417 O O . LYS A 1 183 ? -15.957 -0.963 23.974 1.00 90.69 183 LYS A O 1
ATOM 1422 N N . ARG A 1 184 ? -17.924 -1.188 22.878 1.00 88.00 184 ARG A N 1
ATOM 1423 C CA . ARG A 1 184 ? -18.622 -1.930 23.937 1.00 88.00 184 ARG A CA 1
ATOM 1424 C C . ARG A 1 184 ? -17.793 -3.118 24.440 1.00 88.00 184 ARG A C 1
ATOM 1426 O O . ARG A 1 184 ? -17.640 -3.298 25.645 1.00 88.00 184 ARG A O 1
ATOM 1433 N N . LEU A 1 185 ? -17.187 -3.877 23.527 1.00 85.81 185 LEU A N 1
ATOM 1434 C CA . LEU A 1 185 ? -16.376 -5.062 23.847 1.00 85.81 185 LEU A CA 1
ATOM 1435 C C . LEU A 1 185 ? -14.914 -4.761 24.227 1.00 85.81 185 LEU A C 1
ATOM 1437 O O . LEU A 1 185 ? -14.212 -5.629 24.761 1.00 85.81 185 LEU A O 1
ATOM 1441 N N . LEU A 1 186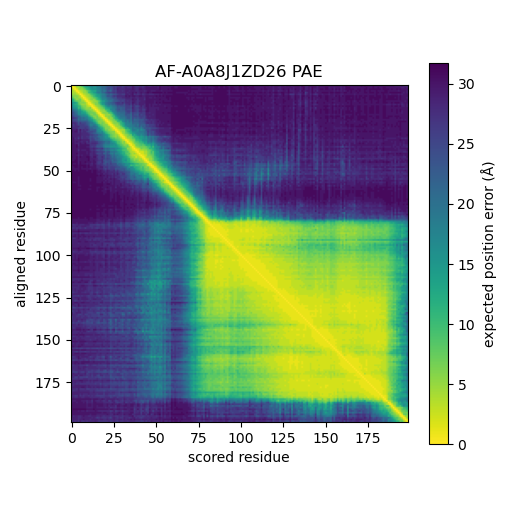 ? -14.407 -3.567 23.916 1.00 81.31 186 LEU A N 1
ATOM 1442 C CA . LEU A 1 186 ? -13.053 -3.139 24.280 1.00 81.31 186 LEU A CA 1
ATOM 1443 C C . LEU A 1 186 ? -12.977 -2.571 25.698 1.00 81.31 186 LEU A C 1
ATOM 1445 O O . LEU A 1 186 ? -11.996 -2.848 26.388 1.00 81.31 186 LEU A O 1
ATOM 1449 N N . TYR A 1 187 ? -13.973 -1.782 26.109 1.00 74.00 187 TYR A N 1
ATOM 1450 C CA . TYR A 1 187 ? -13.977 -1.076 27.397 1.00 74.00 187 TYR A CA 1
ATOM 1451 C C . TYR A 1 187 ? -14.459 -1.927 28.578 1.00 74.00 187 TYR A C 1
ATOM 1453 O O . TYR A 1 187 ? -14.281 -1.518 29.722 1.00 74.00 187 TYR A O 1
ATOM 1461 N N . TYR A 1 188 ? -14.987 -3.130 28.340 1.00 59.03 188 TYR A N 1
ATOM 1462 C CA . TYR A 1 188 ? -15.179 -4.107 29.408 1.00 59.03 188 TYR A CA 1
ATOM 1463 C C . TYR A 1 188 ? -13.860 -4.859 29.686 1.00 59.03 188 TYR A C 1
ATOM 1465 O O . TYR A 1 188 ? -13.342 -5.541 28.790 1.00 59.03 188 TYR A O 1
ATOM 1473 N N . PRO A 1 189 ? -13.278 -4.775 30.896 1.00 58.28 189 PRO A N 1
ATOM 1474 C CA . PRO A 1 189 ? -12.104 -5.564 31.236 1.00 58.28 189 PRO A CA 1
ATOM 1475 C C . PRO A 1 189 ? -12.496 -7.042 31.331 1.00 58.28 189 PRO A C 1
ATOM 1477 O O . PRO A 1 189 ? -13.343 -7.434 32.128 1.00 58.28 189 PRO A O 1
ATOM 1480 N N . ARG A 1 190 ? -11.844 -7.905 30.542 1.00 55.75 190 ARG A N 1
ATOM 1481 C CA . ARG A 1 190 ? -11.911 -9.351 30.784 1.00 55.75 190 ARG A CA 1
ATOM 1482 C C . ARG A 1 190 ? -11.247 -9.646 32.126 1.00 55.75 190 ARG A C 1
ATOM 1484 O O . ARG A 1 190 ? -10.020 -9.664 32.218 1.00 55.75 190 ARG A O 1
ATOM 1491 N N . GLY A 1 191 ? -12.053 -9.974 33.130 1.00 54.31 191 GLY A N 1
ATOM 1492 C CA . GLY A 1 191 ? -11.611 -10.890 34.171 1.00 54.31 191 GLY A CA 1
ATOM 1493 C C . GLY A 1 191 ? -11.162 -12.185 33.491 1.00 54.31 191 GLY A C 1
ATOM 1494 O O . GLY A 1 191 ? -11.878 -12.737 32.651 1.00 54.31 191 GLY A O 1
ATOM 1495 N N . ARG A 1 192 ? -9.945 -12.656 33.782 1.00 56.25 192 ARG A N 1
ATOM 1496 C CA . ARG A 1 192 ? -9.548 -14.016 33.401 1.00 56.25 192 ARG A CA 1
ATOM 1497 C C . ARG A 1 192 ? -10.537 -14.963 34.077 1.00 56.25 192 ARG A C 1
ATOM 1499 O O . ARG A 1 192 ? -10.460 -15.126 35.289 1.00 56.25 192 ARG A O 1
ATOM 1506 N N . VAL A 1 193 ? -11.443 -15.583 33.320 1.00 61.53 193 VAL A N 1
ATOM 1507 C CA . VAL A 1 193 ? -12.203 -16.726 33.833 1.00 61.53 193 VAL A CA 1
ATOM 1508 C C . VAL A 1 193 ? -11.169 -17.826 34.049 1.00 61.53 193 VAL A C 1
ATOM 1510 O O . VAL A 1 193 ? -10.685 -18.431 33.091 1.00 61.53 193 VAL A O 1
ATOM 1513 N N . ARG A 1 194 ? -10.728 -18.009 35.298 1.00 60.50 194 ARG A N 1
ATOM 1514 C CA . ARG A 1 194 ? -9.990 -19.215 35.672 1.00 60.50 194 ARG A CA 1
ATOM 1515 C C . ARG A 1 194 ? -10.958 -20.362 35.396 1.00 60.50 194 ARG A C 1
ATOM 1517 O O . ARG A 1 194 ? -12.080 -20.317 35.885 1.00 60.50 194 ARG A O 1
ATOM 1524 N N . LYS A 1 195 ? -10.562 -21.353 34.594 1.00 58.84 195 LYS A N 1
ATOM 1525 C CA . LYS A 1 195 ? -11.289 -22.626 34.547 1.00 58.84 195 LYS A CA 1
ATOM 1526 C C . LYS A 1 195 ? -11.105 -23.267 35.923 1.00 58.84 195 LYS A C 1
ATOM 1528 O O . LYS A 1 195 ? -10.114 -23.949 36.157 1.00 58.84 195 LYS A O 1
ATOM 1533 N N . THR A 1 196 ? -11.967 -22.928 36.869 1.00 62.78 196 THR A N 1
ATOM 1534 C CA . THR A 1 196 ? -12.096 -23.650 38.128 1.00 62.78 196 THR A CA 1
ATOM 1535 C C . THR A 1 196 ? -12.862 -24.929 37.818 1.00 62.78 196 THR A C 1
ATOM 1537 O O . THR A 1 196 ? -13.941 -24.862 37.236 1.00 62.78 196 THR A O 1
ATOM 1540 N N . SER A 1 197 ? -12.235 -26.058 38.151 1.00 60.16 197 SER A N 1
ATOM 1541 C CA . SER A 1 197 ? -12.774 -27.423 38.160 1.00 60.16 197 SER A CA 1
ATOM 1542 C C . SER A 1 197 ? -13.374 -27.957 36.851 1.00 60.16 197 SER A C 1
ATOM 1544 O O . SER A 1 197 ? -14.574 -27.863 36.612 1.00 60.16 197 SER A O 1
ATOM 1546 N N . GLN A 1 198 ? -12.543 -28.637 36.060 1.00 60.56 198 GLN A N 1
ATOM 1547 C CA . GLN A 1 198 ? -12.924 -29.970 35.586 1.00 60.56 198 GLN A CA 1
ATOM 1548 C C . GLN A 1 198 ? -12.352 -30.935 36.627 1.00 60.56 198 GLN A C 1
ATOM 1550 O O . GLN A 1 198 ? -11.152 -31.204 36.618 1.00 60.56 198 GLN A O 1
ATOM 1555 N N . PHE A 1 199 ? -13.185 -31.268 37.616 1.00 53.12 199 PHE A N 1
ATOM 1556 C CA . PHE A 1 199 ? -13.058 -32.540 38.319 1.00 53.12 199 PHE A CA 1
ATOM 1557 C C . PHE A 1 199 ? -13.340 -33.665 37.322 1.00 53.12 199 PHE A C 1
ATOM 1559 O O . PHE A 1 199 ? -14.163 -33.420 36.405 1.00 53.12 199 PHE A O 1
#

Mean predicted aligned error: 18.4 Å

pLDDT: mean 72.68, std 23.69, range [36.34, 97.25]

Secondary structure (DSSP, 8-state):
---------------------SS--SSSSSSSSSHHHHHHHHHTTTS-----------------------------------HHHHHHHHTT--GGGTT-HHHHHHHHHHHHHHHHHHHHHHHHHHHHHHHHHHHHHHHHTT--HHHHHHHHHHTT----HHHHHHHHHH-HHHHHHHHHHHHHHHHS-----------

Foldseek 3Di:
DDDDDDDDDDDDDDDDDPDDDDDDPPDPPDPPPPPPVVVVVVVVVPPPPPDDDDDPDDD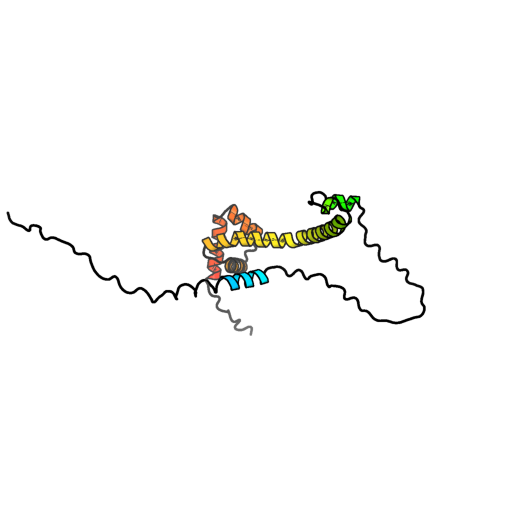DDDDDDDDDPDDPVVPPPPPQPPQVVLLVLCPPPDDCCNPPSVNSRVVSVVVVVVVVVCVVCVVVVVLVVLLVQVQVLLVVVPHGPVLLVVLCVVVVNPDDSVRLSVCVVPPSPVNSVSSVSSVVSSPDDDDPPDPDDPD

Solvent-accessible surface area (backbone atoms only — not comparable to full-atom values): 13077 Å² total; per-residue (Å²): 132,89,77,88,86,82,88,88,80,90,84,90,80,90,85,89,85,91,86,76,85,88,87,78,94,82,81,87,74,81,80,84,66,68,68,63,60,53,54,55,57,51,54,68,69,69,55,83,79,73,70,76,75,82,78,80,77,83,81,88,76,91,78,90,88,86,87,78,95,82,72,88,66,71,69,73,72,67,82,74,68,54,68,68,59,29,47,60,70,24,61,88,53,70,72,60,38,50,73,37,63,85,48,16,48,63,49,32,53,52,50,53,54,49,53,55,50,47,63,68,43,46,64,56,53,51,50,51,51,28,49,64,55,40,38,58,60,33,46,78,75,73,37,54,51,73,55,47,56,51,16,27,61,72,69,68,52,88,75,52,59,66,56,52,38,50,33,55,74,77,37,54,69,62,44,48,55,55,51,54,56,20,47,63,65,59,75,51,80,80,73,82,78,72,86,73,76,88,124